Protein AF-A0A369TBL4-F1 (afdb_monomer)

Nearest PDB structures (foldseek):
  6v9z-assembly1_B  TM=9.036E-01  e=3.280E-08  Acetivibrio thermocellus ATCC 27405
  8vp5-assembly1_B  TM=8.731E-01  e=5.532E-08  Acetivibrio thermocellus ATCC 27405
  8vp6-assembly1_A  TM=8.263E-01  e=1.401E-07  Acetivibrio thermocellus ATCC 27405
  8vp9-assembly1_B  TM=8.663E-01  e=5.030E-07  Acetivibrio thermocellus ATCC 27405
  7t56-assembly1_B  TM=8.525E-01  e=5.030E-07  Acetivibrio thermocellus

Secondary structure (DSSP, 8-state):
--SSSHHHHHHHHHHHHHHHSSSSSS----HHHHHHHHHHTT---S----EEEEE-TTS-EEEEE---HHHHHTTT-----STT-HHHHHHHHIIIIIS-----HHHHHHHHHHHS-HHHHHHHHHH---HHHHHHHHHHTT-EEEEEE-S-GGGGGG--S-EEEEEEETTEEEEEEEEEEETTEEEEEETTTEEEEEEHHHHHHHEEEEEEEEE-SSS-GGG-----SSPPPP---SS-HHHHHTTSEEPPS--

Organism: NCBI:txid2661937

InterPro domains:
  IPR005074 Peptidase C39, bacteriocin processing [PF03412] (76-216)
  IPR005074 Peptidase C39, bacteriocin processing [PS50990] (80-214)

Structure (mmCIF, N/CA/C/O backbone):
data_AF-A0A369TBL4-F1
#
_entry.id   AF-A0A369TBL4-F1
#
loop_
_atom_site.group_PDB
_atom_site.id
_atom_site.type_symbol
_atom_site.label_atom_id
_atom_site.label_alt_id
_atom_site.label_comp_id
_atom_site.label_asym_id
_atom_site.label_entity_id
_atom_site.label_seq_id
_atom_site.pdbx_PDB_ins_code
_atom_site.Cartn_x
_atom_site.Cartn_y
_atom_site.Cartn_z
_atom_site.occupancy
_atom_site.B_iso_or_equiv
_atom_site.auth_seq_id
_atom_site.auth_comp_id
_atom_site.auth_asym_id
_atom_site.auth_atom_id
_atom_site.pdbx_PDB_model_num
ATOM 1 N N . MET A 1 1 ? -10.887 52.103 59.570 1.00 53.44 1 MET A N 1
ATOM 2 C CA . MET A 1 1 ? -9.743 52.538 58.730 1.00 53.44 1 MET A CA 1
ATOM 3 C C . MET A 1 1 ? -10.044 52.262 57.261 1.00 53.44 1 MET A C 1
ATOM 5 O O . MET A 1 1 ? -9.409 51.440 56.621 1.00 53.44 1 MET A O 1
ATOM 9 N N . CYS A 1 2 ? -11.056 52.954 56.746 1.00 47.66 2 CYS A N 1
ATOM 10 C CA . CYS A 1 2 ? -11.552 52.869 55.379 1.00 47.66 2 CYS A CA 1
ATOM 11 C C . CYS A 1 2 ? -11.745 54.325 54.951 1.00 47.66 2 CYS A C 1
ATOM 13 O O . CYS A 1 2 ? -12.711 54.914 55.415 1.00 47.66 2 CYS A O 1
ATOM 15 N N . LEU A 1 3 ? -10.765 54.925 54.250 1.00 45.53 3 LEU A N 1
ATOM 16 C CA . LEU A 1 3 ? -10.871 56.230 53.547 1.00 45.53 3 LEU A CA 1
ATOM 17 C C . LEU A 1 3 ? -9.560 56.755 52.904 1.00 45.53 3 LEU A C 1
ATOM 19 O O . LEU A 1 3 ? -9.586 57.831 52.320 1.00 45.53 3 LEU A O 1
ATOM 23 N N . VAL A 1 4 ? -8.427 56.032 52.938 1.00 51.09 4 VAL A N 1
ATOM 24 C CA . VAL A 1 4 ? -7.140 56.552 52.395 1.00 51.09 4 VAL A CA 1
ATOM 25 C C . VAL A 1 4 ? -6.652 55.855 51.106 1.00 51.09 4 VAL A C 1
ATOM 27 O O . VAL A 1 4 ? -5.714 56.338 50.482 1.00 51.09 4 VAL A O 1
ATOM 30 N N . SER A 1 5 ? -7.284 54.773 50.619 1.00 51.72 5 SER A N 1
ATOM 31 C CA . SER A 1 5 ? -6.803 54.080 49.399 1.00 51.72 5 SER A CA 1
ATOM 32 C C . SER A 1 5 ? -7.513 54.453 48.089 1.00 51.72 5 SER A C 1
ATOM 34 O O . SER A 1 5 ? -6.969 54.168 47.026 1.00 51.72 5 SER A O 1
ATOM 36 N N . LEU A 1 6 ? -8.675 55.122 48.118 1.00 52.12 6 LEU A N 1
ATOM 37 C CA . LEU A 1 6 ? -9.411 55.480 46.889 1.00 52.12 6 LEU A CA 1
ATOM 38 C C . LEU A 1 6 ? -8.900 56.754 46.191 1.00 52.12 6 LEU A C 1
ATOM 40 O O . LEU A 1 6 ? -9.172 56.963 45.012 1.00 52.12 6 LEU A O 1
ATOM 44 N N . SER A 1 7 ? -8.130 57.598 46.873 1.00 55.44 7 SER A N 1
ATOM 45 C CA . SER A 1 7 ? -7.627 58.866 46.323 1.00 55.44 7 SER A CA 1
ATOM 46 C C . SER A 1 7 ? -6.330 58.729 45.513 1.00 55.44 7 SER A C 1
ATOM 48 O O . SER A 1 7 ? -5.981 59.657 44.788 1.00 55.44 7 SER A O 1
ATOM 50 N N . ARG A 1 8 ? -5.643 57.575 45.561 1.00 55.69 8 ARG A N 1
ATOM 51 C CA . ARG A 1 8 ? -4.459 57.306 44.717 1.00 55.69 8 ARG A CA 1
ATOM 52 C C . ARG A 1 8 ? -4.809 56.752 43.330 1.00 55.69 8 ARG A C 1
ATOM 54 O O . ARG A 1 8 ? -4.168 57.141 42.363 1.00 55.69 8 ARG A O 1
ATOM 61 N N . GLN A 1 9 ? -5.865 55.945 43.195 1.00 55.75 9 GLN A N 1
ATOM 62 C CA . GLN A 1 9 ? -6.230 55.339 41.901 1.00 55.75 9 GLN A CA 1
ATOM 63 C C . GLN A 1 9 ? -6.823 56.333 40.882 1.00 55.75 9 GLN A C 1
ATOM 65 O O . GLN A 1 9 ? -6.674 56.136 39.681 1.00 55.75 9 GLN A O 1
ATOM 70 N N . ALA A 1 10 ? -7.431 57.441 41.320 1.00 52.88 10 ALA A N 1
ATOM 71 C CA . ALA A 1 10 ? -8.014 58.432 40.404 1.00 52.88 10 ALA A CA 1
ATOM 72 C C . ALA A 1 10 ? -6.989 59.408 39.779 1.00 52.88 10 ALA A C 1
ATOM 74 O O . ALA A 1 10 ? -7.311 60.096 38.805 1.00 52.88 10 ALA A O 1
ATOM 75 N N . ALA A 1 11 ? -5.771 59.498 40.328 1.00 54.44 11 ALA A N 1
ATOM 76 C CA . ALA A 1 11 ? -4.723 60.391 39.826 1.00 54.44 11 ALA A CA 1
ATOM 77 C C . ALA A 1 11 ? -3.934 59.768 38.657 1.00 54.44 11 ALA A C 1
ATOM 79 O O . ALA A 1 11 ? -3.611 60.463 37.695 1.00 54.44 11 ALA A O 1
ATOM 80 N N . GLU A 1 12 ? -3.722 58.450 38.682 1.00 53.38 12 GLU A N 1
ATOM 81 C CA . GLU A 1 12 ? -2.926 57.713 37.685 1.00 53.38 12 GLU A CA 1
ATOM 82 C C . GLU A 1 12 ? -3.653 57.552 36.329 1.00 53.38 12 GLU A C 1
ATOM 84 O O . GLU A 1 12 ? -3.044 57.625 35.256 1.00 53.38 12 GLU A O 1
ATOM 89 N N . GLU A 1 13 ? -4.989 57.450 36.340 1.00 52.75 13 GLU A N 1
ATOM 90 C CA . GLU A 1 13 ? -5.805 57.417 35.112 1.00 52.75 13 GLU A CA 1
ATOM 91 C C . GLU A 1 13 ? -5.889 58.772 34.384 1.00 52.75 13 GLU A C 1
ATOM 93 O O . GLU A 1 13 ? -6.144 58.825 33.173 1.00 52.75 13 GLU A O 1
ATOM 98 N N . ARG A 1 14 ? -5.682 59.892 35.093 1.00 52.69 14 ARG A N 1
ATOM 99 C CA . ARG A 1 14 ? -5.750 61.234 34.487 1.00 52.69 14 ARG A CA 1
ATOM 100 C C . ARG A 1 14 ? -4.464 61.609 33.749 1.00 52.69 14 ARG A C 1
ATOM 102 O O . ARG A 1 14 ? -4.549 62.309 32.737 1.00 52.69 14 ARG A O 1
ATOM 109 N N . GLU A 1 15 ? -3.303 61.111 34.170 1.00 54.91 15 GLU A N 1
ATOM 110 C CA . GLU A 1 15 ? -2.036 61.362 33.466 1.00 54.91 15 GLU A CA 1
ATOM 111 C C . GLU A 1 15 ? -1.902 60.537 32.177 1.00 54.91 15 GLU A C 1
ATOM 113 O O . GLU A 1 15 ? -1.495 61.068 31.138 1.00 54.91 15 GLU A O 1
ATOM 118 N N . THR A 1 16 ? -2.369 59.286 32.168 1.00 51.56 16 THR A N 1
ATOM 119 C CA . THR A 1 16 ? -2.318 58.422 30.972 1.00 51.56 16 THR A CA 1
ATOM 120 C C . THR A 1 16 ? -3.243 58.886 29.839 1.00 51.56 16 THR A C 1
ATOM 122 O O . THR A 1 16 ? -2.902 58.728 28.660 1.00 51.56 16 THR A O 1
ATOM 125 N N . LYS A 1 17 ? -4.383 59.525 30.144 1.00 50.16 17 LYS A N 1
ATOM 126 C CA . LYS A 1 17 ? -5.267 60.114 29.114 1.00 50.16 17 LYS A CA 1
ATOM 127 C C . LYS A 1 17 ? -4.728 61.425 28.531 1.00 50.16 17 LYS A C 1
ATOM 129 O O . LYS A 1 17 ? -4.931 61.681 27.344 1.00 50.16 17 LYS A O 1
ATOM 134 N N . ARG A 1 18 ? -3.976 62.220 29.302 1.00 47.81 18 ARG A N 1
ATOM 135 C CA . ARG A 1 18 ? -3.373 63.480 28.820 1.00 47.81 18 ARG A CA 1
ATOM 136 C C . ARG A 1 18 ? -2.215 63.246 27.839 1.00 47.81 18 ARG A C 1
ATOM 138 O O . ARG A 1 18 ? -2.039 64.048 26.923 1.00 47.81 18 ARG A O 1
ATOM 145 N N . GLY A 1 19 ? -1.498 62.124 27.963 1.00 41.44 19 GLY A N 1
ATOM 146 C CA . GLY A 1 19 ? -0.443 61.713 27.024 1.00 41.44 19 GLY A CA 1
ATOM 147 C C . GLY A 1 19 ? -0.955 61.227 25.660 1.00 41.44 19 GLY A C 1
ATOM 148 O O . GLY A 1 19 ? -0.315 61.462 24.639 1.00 41.44 19 GLY A O 1
ATOM 149 N N . LYS A 1 20 ? -2.149 60.619 25.600 1.00 47.66 20 LYS A N 1
ATOM 150 C CA . LYS A 1 20 ? -2.717 60.090 24.341 1.00 47.66 20 LYS A CA 1
ATOM 151 C C . LYS A 1 20 ? -3.392 61.148 23.459 1.00 47.66 20 LYS A C 1
ATOM 153 O O . LYS A 1 20 ? -3.633 60.888 22.281 1.00 47.66 20 LYS A O 1
ATOM 158 N N . GLN A 1 21 ? -3.674 62.341 23.988 1.00 45.06 21 GLN A N 1
ATOM 159 C CA . GLN A 1 21 ? -4.395 63.385 23.249 1.00 45.06 21 GLN A CA 1
ATOM 160 C C . GLN A 1 21 ? -3.484 64.360 22.481 1.00 45.06 21 GLN A C 1
ATOM 162 O O . GLN A 1 21 ? -3.967 65.068 21.603 1.00 45.06 21 GLN A O 1
ATOM 167 N N . LYS A 1 22 ? -2.166 64.366 22.734 1.00 45.03 22 LYS A N 1
ATOM 168 C CA . LYS A 1 22 ? -1.207 65.268 22.060 1.00 45.03 22 LYS A CA 1
ATOM 169 C C . LYS A 1 22 ? -0.454 64.668 20.865 1.00 45.03 22 LYS A C 1
ATOM 171 O O . LYS A 1 22 ? 0.412 65.332 20.314 1.00 45.03 22 LYS A O 1
ATOM 176 N N . MET A 1 23 ? -0.812 63.467 20.409 1.00 43.12 23 MET A N 1
ATOM 177 C CA . MET A 1 23 ? -0.148 62.813 19.267 1.00 43.12 23 MET A CA 1
ATOM 178 C C . MET A 1 23 ? -1.107 62.507 18.107 1.00 43.12 23 MET A C 1
ATOM 180 O O . MET A 1 23 ? -0.971 61.506 17.409 1.00 43.12 23 MET A O 1
ATOM 184 N N . ARG A 1 24 ? -2.128 63.355 17.919 1.00 46.50 24 ARG A N 1
ATOM 185 C CA . ARG A 1 24 ? -3.121 63.216 16.840 1.00 46.50 24 ARG A CA 1
ATOM 186 C C . ARG A 1 24 ? -3.352 64.516 16.076 1.00 46.50 24 ARG A C 1
ATOM 188 O O . ARG A 1 24 ? -4.487 64.831 15.764 1.00 46.50 24 ARG A O 1
ATOM 195 N N . THR A 1 25 ? -2.304 65.257 15.746 1.00 52.31 25 THR A N 1
ATOM 196 C CA . THR A 1 25 ? -2.401 66.364 14.782 1.00 52.31 25 THR A CA 1
ATOM 197 C C . THR A 1 25 ? -1.028 66.619 14.182 1.00 52.31 25 THR A C 1
ATOM 199 O O . THR A 1 25 ? -0.204 67.243 14.840 1.00 52.31 25 THR A O 1
ATOM 202 N N . ALA A 1 26 ? -0.820 66.099 12.968 1.00 49.94 26 ALA A N 1
ATOM 203 C CA . ALA A 1 26 ? 0.159 66.505 11.945 1.00 49.94 26 ALA A CA 1
ATOM 204 C C . ALA A 1 26 ? 0.859 65.294 11.306 1.00 49.94 26 ALA A C 1
ATOM 206 O O . ALA A 1 26 ? 2.015 65.022 11.589 1.00 49.94 26 ALA A O 1
ATOM 207 N N . PHE A 1 27 ? 0.144 64.569 10.442 1.00 44.28 27 PHE A N 1
ATOM 208 C CA . PHE A 1 27 ? 0.669 64.135 9.140 1.00 44.28 27 PHE A CA 1
ATOM 209 C C . PHE A 1 27 ? -0.495 63.541 8.340 1.00 44.28 27 PHE A C 1
ATOM 211 O O . PHE A 1 27 ? -0.882 62.385 8.501 1.00 44.28 27 PHE A O 1
ATOM 218 N N . GLY A 1 28 ? -1.143 64.388 7.543 1.00 51.06 28 GLY A N 1
ATOM 219 C CA . GLY A 1 28 ? -2.129 63.950 6.570 1.00 51.06 28 GLY A CA 1
ATOM 220 C C . GLY A 1 28 ? -1.414 63.506 5.306 1.00 51.06 28 GLY A C 1
ATOM 221 O O . GLY A 1 28 ? -0.963 64.365 4.566 1.00 51.06 28 GLY A O 1
ATOM 222 N N . ILE A 1 29 ? -1.337 62.195 5.061 1.00 54.56 29 ILE A N 1
ATOM 223 C CA . ILE A 1 29 ? -1.150 61.613 3.725 1.00 54.56 29 ILE A CA 1
ATOM 224 C C . ILE A 1 29 ? -1.893 60.258 3.694 1.00 54.56 29 ILE A C 1
ATOM 226 O O . ILE A 1 29 ? -1.602 59.360 4.477 1.00 54.56 29 ILE A O 1
ATOM 230 N N . ASN A 1 30 ? -2.907 60.153 2.829 1.00 48.62 30 ASN A N 1
ATOM 231 C CA . ASN A 1 30 ? -3.550 58.942 2.289 1.00 48.62 30 ASN A CA 1
ATOM 232 C C . ASN A 1 30 ? -3.762 57.707 3.194 1.00 48.62 30 ASN A C 1
ATOM 234 O O . ASN A 1 30 ? -3.081 56.692 3.062 1.00 48.62 30 ASN A O 1
ATOM 238 N N . ARG A 1 31 ? -4.846 57.702 3.986 1.00 50.69 31 ARG A N 1
ATOM 239 C CA . ARG A 1 31 ? -5.333 56.470 4.647 1.00 50.69 31 ARG A CA 1
ATOM 240 C C . ARG A 1 31 ? -6.073 55.505 3.707 1.00 50.69 31 ARG A C 1
ATOM 242 O O . ARG A 1 31 ? -6.094 54.320 4.001 1.00 50.69 31 ARG A O 1
ATOM 249 N N . MET A 1 32 ? -6.621 55.971 2.577 1.00 51.34 32 MET A N 1
ATOM 250 C CA . MET A 1 32 ? -7.280 55.087 1.598 1.00 51.34 32 MET A CA 1
ATOM 251 C C . MET A 1 32 ? -6.295 54.305 0.717 1.00 51.34 32 MET A C 1
ATOM 253 O O . MET A 1 32 ? -6.562 53.153 0.392 1.00 51.34 32 MET A O 1
ATOM 257 N N . ALA A 1 33 ? -5.126 54.869 0.390 1.00 50.19 33 ALA A N 1
ATOM 258 C CA . ALA A 1 33 ? -4.121 54.158 -0.408 1.00 50.19 33 ALA A CA 1
ATOM 259 C C . ALA A 1 33 ? -3.501 52.974 0.359 1.00 50.19 33 ALA A C 1
ATOM 261 O O . ALA A 1 33 ? -3.244 51.925 -0.224 1.00 50.19 33 ALA A O 1
ATOM 262 N N . ALA A 1 34 ? -3.335 53.108 1.681 1.00 49.44 34 ALA A N 1
ATOM 263 C CA . ALA A 1 34 ? -2.815 52.038 2.534 1.00 49.44 34 ALA A CA 1
ATOM 264 C C . ALA A 1 34 ? -3.794 50.855 2.675 1.00 49.44 34 ALA A C 1
ATOM 266 O O . ALA A 1 34 ? -3.360 49.713 2.793 1.00 49.44 34 ALA A O 1
ATOM 267 N N . SER A 1 35 ? -5.108 51.102 2.623 1.00 52.84 35 SER A N 1
ATOM 268 C CA . SER A 1 35 ? -6.128 50.044 2.681 1.00 52.84 35 SER A CA 1
ATOM 269 C C . SER A 1 35 ? -6.235 49.263 1.369 1.00 52.84 35 SER A C 1
ATOM 271 O O . SER A 1 35 ? -6.379 48.046 1.401 1.00 52.84 35 SER A O 1
ATOM 273 N N . VAL A 1 36 ? -6.108 49.935 0.218 1.00 54.47 36 VAL A N 1
ATOM 274 C CA . VAL A 1 36 ? -6.118 49.272 -1.100 1.00 54.47 36 VAL A CA 1
ATOM 275 C C . VAL A 1 36 ? -4.848 48.440 -1.308 1.00 54.47 36 VAL A C 1
ATOM 277 O O . VAL A 1 36 ? -4.934 47.332 -1.829 1.00 54.47 36 VAL A O 1
ATOM 280 N N . LEU A 1 37 ? -3.695 48.915 -0.820 1.00 49.31 37 LEU A N 1
ATOM 281 C CA . LEU A 1 37 ? -2.428 48.176 -0.877 1.00 49.31 37 LEU A CA 1
ATOM 282 C C . LEU A 1 37 ? -2.396 46.960 0.072 1.00 49.31 37 LEU A C 1
ATOM 284 O O . LEU A 1 37 ? -1.751 45.960 -0.224 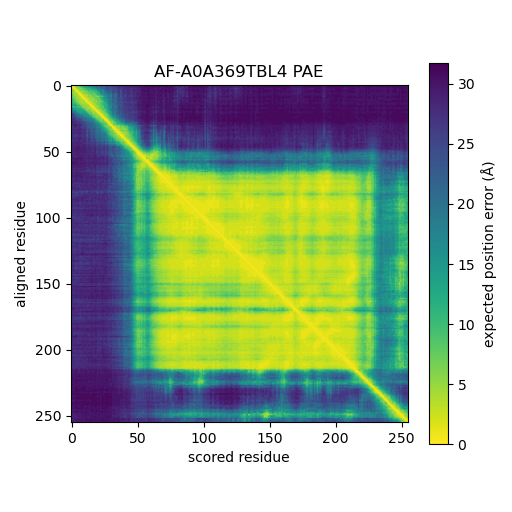1.00 49.31 37 LEU A O 1
ATOM 288 N N . ALA A 1 38 ? -3.111 47.017 1.201 1.00 51.81 38 ALA A N 1
ATOM 289 C CA . ALA A 1 38 ? -3.230 45.884 2.121 1.00 51.81 38 ALA A CA 1
ATOM 290 C C . ALA A 1 38 ? -4.207 44.807 1.614 1.00 51.81 38 ALA A C 1
ATOM 292 O O . ALA A 1 38 ? -3.981 43.624 1.851 1.00 51.81 38 ALA A O 1
ATOM 293 N N . VAL A 1 39 ? -5.264 45.190 0.886 1.00 52.88 39 VAL A N 1
ATOM 294 C CA . VAL A 1 39 ? -6.209 44.237 0.273 1.00 52.88 39 VAL A CA 1
ATOM 295 C C . VAL A 1 39 ? -5.616 43.584 -0.982 1.00 52.88 39 VAL A C 1
ATOM 297 O O . VAL A 1 39 ? -5.870 42.406 -1.226 1.00 52.88 39 VAL A O 1
ATOM 300 N N . SER A 1 40 ? -4.766 44.282 -1.742 1.00 52.50 40 SER A N 1
ATOM 301 C CA . SER A 1 40 ? -4.090 43.695 -2.908 1.00 52.50 40 SER A CA 1
ATOM 302 C C . SER A 1 40 ? -2.978 42.699 -2.552 1.00 52.50 40 SER A C 1
ATOM 304 O O . SER A 1 40 ? -2.665 41.839 -3.372 1.00 52.50 40 SER A O 1
ATOM 306 N N . LEU A 1 41 ? -2.432 42.736 -1.328 1.00 49.97 41 LEU A N 1
ATOM 307 C CA . LEU A 1 41 ? -1.473 41.727 -0.849 1.00 49.97 41 LEU A CA 1
ATOM 308 C C . LEU A 1 41 ? -2.117 40.392 -0.429 1.00 49.97 41 LEU A C 1
ATOM 310 O O . LEU A 1 41 ? -1.408 39.396 -0.315 1.00 49.97 41 LEU A O 1
ATOM 314 N N . PHE A 1 42 ? -3.439 40.340 -0.232 1.00 47.94 42 PHE A N 1
ATOM 315 C CA . PHE A 1 42 ? -4.157 39.095 0.085 1.00 47.94 42 PHE A CA 1
ATOM 316 C C . PHE A 1 42 ? -4.626 38.317 -1.154 1.00 47.94 42 PHE A C 1
ATOM 318 O O . PHE A 1 42 ? -5.186 37.232 -1.016 1.00 47.94 42 PHE A O 1
ATOM 325 N N . LEU A 1 43 ? -4.368 38.834 -2.360 1.00 47.72 43 LEU A N 1
ATOM 326 C CA . LEU A 1 43 ? -4.712 38.192 -3.631 1.00 47.72 43 LEU A CA 1
ATOM 327 C C . LEU A 1 43 ? -3.465 37.697 -4.384 1.00 47.72 43 LEU A C 1
ATOM 329 O O . LEU A 1 43 ? -3.386 37.785 -5.606 1.00 47.72 43 LEU A O 1
ATOM 333 N N . ALA A 1 44 ? -2.460 37.199 -3.661 1.00 54.19 44 ALA A N 1
ATOM 334 C CA . ALA A 1 44 ? -1.338 36.506 -4.281 1.00 54.19 44 ALA A CA 1
ATOM 335 C C . ALA A 1 44 ? -1.739 35.045 -4.563 1.00 54.19 44 ALA A C 1
ATOM 337 O O . ALA A 1 44 ? -2.113 34.335 -3.626 1.00 54.19 44 ALA A O 1
ATOM 338 N N . PRO A 1 45 ? -1.668 34.562 -5.817 1.00 54.16 45 PRO A N 1
ATOM 339 C CA . PRO A 1 45 ? -1.882 33.153 -6.100 1.00 54.16 45 PRO A CA 1
ATOM 340 C C . PRO A 1 45 ? -0.754 32.351 -5.444 1.00 54.16 45 PRO A C 1
ATOM 342 O O . PRO A 1 45 ? 0.419 32.471 -5.800 1.00 54.16 45 PRO A O 1
ATOM 345 N N . ALA A 1 46 ? -1.117 31.547 -4.448 1.00 54.16 46 ALA A N 1
ATOM 346 C CA . ALA A 1 46 ? -0.247 30.524 -3.900 1.00 54.16 46 ALA A CA 1
ATOM 347 C C . ALA A 1 46 ? 0.074 29.486 -4.992 1.00 54.16 46 ALA A C 1
ATOM 349 O O . ALA A 1 46 ? -0.807 29.087 -5.751 1.00 54.16 46 ALA A O 1
ATOM 350 N N . ALA A 1 47 ? 1.333 29.040 -5.014 1.00 48.53 47 ALA A N 1
ATOM 351 C CA . ALA A 1 47 ? 1.904 27.995 -5.870 1.00 48.53 47 ALA A CA 1
ATOM 352 C C . ALA A 1 47 ? 2.201 28.380 -7.335 1.00 48.53 47 ALA A C 1
ATOM 354 O O . ALA A 1 47 ? 1.633 27.838 -8.280 1.00 48.53 47 ALA A O 1
ATOM 355 N N . ALA A 1 48 ? 3.208 29.235 -7.539 1.00 52.00 48 ALA A N 1
ATOM 356 C CA . ALA A 1 48 ? 3.949 29.229 -8.798 1.00 52.00 48 ALA A CA 1
ATOM 357 C C . ALA A 1 48 ? 4.855 27.983 -8.833 1.00 52.00 48 ALA A C 1
ATOM 359 O O . ALA A 1 48 ? 5.868 27.917 -8.136 1.00 52.00 48 ALA A O 1
ATOM 360 N N . THR A 1 49 ? 4.495 26.976 -9.630 1.00 57.06 49 THR A N 1
ATOM 361 C CA . THR A 1 49 ? 5.428 25.909 -10.015 1.00 57.06 49 THR A CA 1
ATOM 362 C C . THR A 1 49 ? 6.620 26.548 -10.721 1.00 57.06 49 THR A C 1
ATOM 364 O O . THR A 1 49 ? 6.428 27.207 -11.744 1.00 57.06 49 THR A O 1
ATOM 367 N N . ALA A 1 50 ? 7.836 26.372 -10.200 1.00 62.59 50 ALA A N 1
ATOM 368 C CA . ALA A 1 50 ? 9.040 26.848 -10.870 1.00 62.59 50 ALA A CA 1
ATOM 369 C C . ALA A 1 50 ? 9.165 26.135 -12.227 1.00 62.59 50 ALA A C 1
ATOM 371 O O . ALA A 1 50 ? 9.429 24.935 -12.297 1.00 62.59 50 ALA A O 1
ATOM 372 N N . GLN A 1 51 ? 8.902 26.859 -13.311 1.00 67.25 51 GLN A N 1
ATOM 373 C CA . GLN A 1 51 ? 9.127 26.398 -14.676 1.00 67.25 51 GLN A CA 1
ATOM 374 C C . GLN A 1 51 ? 10.510 26.885 -15.105 1.00 67.25 51 GLN A C 1
ATOM 376 O O . GLN A 1 51 ? 10.886 28.025 -14.820 1.00 67.25 51 GLN A O 1
ATOM 381 N N . GLN A 1 52 ? 11.292 26.017 -15.743 1.00 71.44 52 GLN A N 1
ATOM 382 C CA . GLN A 1 52 ? 12.586 26.392 -16.313 1.00 71.44 52 GLN A CA 1
ATOM 383 C C . GLN A 1 52 ? 12.547 26.158 -17.824 1.00 71.44 52 GLN A C 1
ATOM 385 O O . GLN A 1 52 ? 12.031 25.122 -18.261 1.00 71.44 52 GLN A O 1
ATOM 390 N N . PRO A 1 53 ? 13.062 27.101 -18.631 1.00 76.12 53 PRO A N 1
ATOM 391 C CA . PRO A 1 53 ? 13.148 26.913 -20.068 1.00 76.12 53 PRO A CA 1
ATOM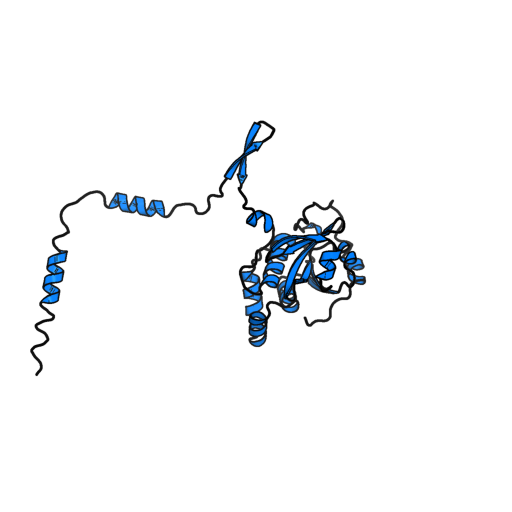 392 C C . PRO A 1 53 ? 14.205 25.845 -20.376 1.00 76.12 53 PRO A C 1
ATOM 394 O O . PRO A 1 53 ? 15.377 25.998 -20.038 1.00 76.12 53 PRO A O 1
ATOM 397 N N . VAL A 1 54 ? 13.788 24.757 -21.021 1.00 77.75 54 VAL A N 1
ATOM 398 C CA . VAL A 1 54 ? 14.662 23.686 -21.514 1.00 77.75 54 VAL A CA 1
ATOM 399 C C . VAL A 1 54 ? 14.762 23.804 -23.031 1.00 77.75 54 VAL A C 1
ATOM 401 O O . VAL A 1 54 ? 13.744 23.880 -23.721 1.00 77.75 54 VAL A O 1
ATOM 404 N N . ALA A 1 55 ? 15.985 23.820 -23.559 1.00 79.31 55 ALA A N 1
ATOM 405 C CA . ALA A 1 55 ? 16.228 23.842 -24.996 1.00 79.31 55 ALA A CA 1
ATOM 406 C C . ALA A 1 55 ? 16.042 22.444 -25.604 1.00 79.31 55 ALA A C 1
ATOM 408 O O . ALA A 1 55 ? 16.658 21.474 -25.162 1.00 79.31 55 ALA A O 1
ATOM 409 N N . LEU A 1 56 ? 15.196 22.344 -26.627 1.00 78.75 56 LEU A N 1
ATOM 410 C CA . LEU A 1 56 ? 15.019 21.134 -27.421 1.00 78.75 56 LEU A CA 1
ATOM 411 C C . LEU A 1 56 ? 16.115 21.015 -28.492 1.00 78.75 56 LEU A C 1
ATOM 413 O O . LEU A 1 56 ? 16.595 22.035 -28.991 1.00 78.75 56 LEU A O 1
ATOM 417 N N . PRO A 1 57 ? 16.435 19.789 -28.952 1.00 75.94 57 PRO A N 1
ATOM 418 C CA . PRO A 1 57 ? 17.342 19.571 -30.084 1.00 75.94 57 PRO A CA 1
ATOM 419 C C . PRO A 1 57 ? 16.905 20.283 -31.377 1.00 75.94 57 PRO A C 1
ATOM 421 O O . PRO A 1 57 ? 17.730 20.568 -32.236 1.00 75.94 57 PRO A O 1
ATOM 424 N N . SER A 1 58 ? 15.611 20.590 -31.508 1.00 82.00 58 SER A N 1
ATOM 425 C CA . SER A 1 58 ? 15.020 21.340 -32.622 1.00 82.00 58 SER A CA 1
ATOM 426 C C . SER A 1 58 ? 15.155 22.869 -32.504 1.00 82.00 58 SER A C 1
ATOM 428 O O . SER A 1 58 ? 14.630 23.583 -33.353 1.00 82.00 58 SER A O 1
ATOM 430 N N . GLY A 1 59 ? 15.823 23.388 -31.465 1.00 82.19 59 GLY A N 1
ATOM 431 C CA . GLY A 1 59 ? 16.061 24.825 -31.263 1.00 82.19 59 GLY A CA 1
ATOM 432 C C . GLY A 1 59 ? 14.927 25.594 -30.570 1.00 82.19 59 GLY A C 1
ATOM 433 O O . GLY A 1 59 ? 15.061 26.792 -30.336 1.00 82.19 59 GLY A O 1
ATOM 434 N N . GLY A 1 60 ? 13.822 24.932 -30.212 1.00 85.06 60 GLY A N 1
ATOM 435 C CA . GLY A 1 60 ? 12.735 25.528 -29.426 1.00 85.06 60 GLY A CA 1
ATOM 436 C C . GLY A 1 60 ? 13.001 25.483 -27.917 1.00 85.06 60 GLY A C 1
ATOM 437 O O . GLY A 1 60 ? 13.605 24.534 -27.423 1.00 85.06 60 GLY A O 1
ATOM 438 N N . LEU A 1 61 ? 12.517 26.482 -27.172 1.00 82.25 61 LEU A N 1
ATOM 439 C CA . LEU A 1 61 ? 12.482 26.448 -25.706 1.00 82.25 61 LEU A CA 1
ATOM 440 C C . LEU A 1 61 ? 11.120 25.928 -25.243 1.00 82.25 61 LEU A C 1
ATOM 442 O O . LEU A 1 61 ? 10.085 26.457 -25.649 1.00 82.25 61 LEU A O 1
ATOM 446 N N . VAL A 1 62 ? 11.113 24.920 -24.374 1.00 80.75 62 VAL A N 1
ATOM 447 C CA . VAL A 1 62 ? 9.900 24.446 -23.697 1.00 80.75 62 VAL A CA 1
ATOM 448 C C . VAL A 1 62 ? 9.998 24.708 -22.205 1.00 80.75 62 VAL A C 1
ATOM 450 O O . VAL A 1 62 ? 11.024 24.450 -21.581 1.00 80.75 62 VAL A O 1
ATOM 453 N N . ASN A 1 63 ? 8.916 25.213 -21.621 1.00 78.50 63 ASN A N 1
ATOM 454 C CA . ASN A 1 63 ? 8.807 25.351 -20.175 1.00 78.50 63 ASN A CA 1
ATOM 455 C C . ASN A 1 63 ? 8.460 23.986 -19.585 1.00 78.50 63 ASN A C 1
ATOM 457 O O . ASN A 1 63 ? 7.313 23.545 -19.654 1.00 78.50 63 ASN A O 1
ATOM 461 N N . ALA A 1 64 ? 9.460 23.312 -19.022 1.00 74.31 64 ALA A N 1
ATOM 462 C CA . ALA A 1 64 ? 9.248 22.073 -18.290 1.00 74.31 64 ALA A CA 1
ATOM 463 C C . ALA A 1 64 ? 9.032 22.389 -16.798 1.00 74.31 64 ALA A C 1
ATOM 465 O O . ALA A 1 64 ? 9.732 23.250 -16.247 1.00 74.31 64 ALA A O 1
ATOM 466 N N . PRO A 1 65 ? 8.080 21.722 -16.118 1.00 75.69 65 PRO A N 1
ATOM 467 C CA . PRO A 1 65 ? 7.954 21.845 -14.673 1.00 75.69 65 PRO A CA 1
ATOM 468 C C . PRO A 1 65 ? 9.211 21.278 -14.004 1.00 75.69 65 PRO A C 1
ATOM 470 O O . PRO A 1 65 ? 9.609 20.144 -14.281 1.00 75.69 65 PRO A O 1
ATOM 473 N N . VAL A 1 66 ? 9.834 22.048 -13.112 1.00 81.44 66 VAL A N 1
ATOM 474 C CA . VAL A 1 66 ? 10.956 21.550 -12.311 1.00 81.44 66 VAL A CA 1
ATOM 475 C C . VAL A 1 66 ? 10.408 20.617 -11.238 1.00 81.44 66 VAL A C 1
ATOM 477 O O . VAL A 1 66 ? 9.675 21.048 -10.351 1.00 81.44 66 VAL A O 1
ATOM 480 N N . LYS A 1 67 ? 10.775 19.336 -11.316 1.00 78.06 67 LYS A N 1
ATOM 481 C CA . LYS A 1 67 ? 10.553 18.355 -10.248 1.00 78.06 67 LYS A CA 1
ATOM 482 C C . LYS A 1 67 ? 11.830 18.205 -9.428 1.00 78.06 67 LYS A C 1
ATOM 484 O O . LYS A 1 67 ? 12.920 18.110 -9.994 1.00 78.06 67 LYS A O 1
ATOM 489 N N . THR A 1 68 ? 11.708 18.155 -8.105 1.00 82.50 68 THR A N 1
ATOM 490 C CA . THR A 1 68 ? 12.854 17.842 -7.244 1.00 82.50 68 THR A CA 1
ATOM 491 C C . THR A 1 68 ? 13.205 16.356 -7.335 1.00 82.50 68 THR A C 1
ATOM 493 O O . THR A 1 68 ? 12.395 15.527 -7.754 1.00 82.50 68 THR A O 1
ATOM 496 N N . TYR A 1 69 ? 14.414 15.985 -6.901 1.00 82.56 69 TYR A N 1
ATOM 497 C CA . TYR A 1 69 ? 14.798 14.573 -6.797 1.00 82.56 69 TYR A CA 1
ATOM 498 C C . TYR A 1 69 ? 13.823 13.775 -5.915 1.00 82.56 69 TYR A C 1
ATOM 500 O O . TYR A 1 69 ? 13.487 12.635 -6.230 1.00 82.56 69 TYR A O 1
ATOM 508 N N . THR A 1 70 ? 13.335 14.389 -4.834 1.00 81.94 70 THR A N 1
ATOM 509 C CA . THR A 1 70 ? 12.330 13.788 -3.953 1.00 81.94 70 THR A CA 1
ATOM 510 C C . THR A 1 70 ? 11.015 13.559 -4.694 1.00 81.94 70 THR A C 1
ATOM 512 O O . THR A 1 70 ? 10.477 12.459 -4.619 1.00 81.94 70 THR A O 1
ATOM 515 N N . ASP A 1 71 ? 10.536 14.535 -5.470 1.00 80.62 71 ASP A N 1
ATOM 516 C CA . ASP A 1 71 ? 9.290 14.393 -6.240 1.00 80.62 71 ASP A CA 1
ATOM 517 C C . ASP A 1 71 ? 9.389 13.277 -7.284 1.00 80.62 71 ASP A C 1
ATOM 519 O O . ASP A 1 71 ? 8.440 12.528 -7.487 1.00 80.62 71 ASP A O 1
ATOM 523 N N . LEU A 1 72 ? 10.554 13.130 -7.925 1.00 82.69 72 LEU A N 1
ATOM 524 C CA . LEU A 1 72 ? 10.812 12.037 -8.866 1.00 82.69 72 LEU A CA 1
ATOM 525 C C . LEU A 1 72 ? 10.869 10.678 -8.161 1.00 82.69 72 LEU A C 1
ATOM 527 O O . LEU A 1 72 ? 10.335 9.688 -8.658 1.00 82.69 72 LEU A O 1
ATOM 531 N N . ARG A 1 73 ? 11.505 10.615 -6.988 1.00 85.25 73 ARG A N 1
ATOM 532 C CA . ARG A 1 73 ? 11.609 9.386 -6.193 1.00 85.25 73 ARG A CA 1
ATOM 533 C C . ARG A 1 73 ? 10.233 8.888 -5.739 1.00 85.25 73 ARG A C 1
ATOM 535 O O . ARG A 1 73 ? 10.000 7.681 -5.765 1.00 85.25 73 ARG A O 1
ATOM 542 N N . PHE A 1 74 ? 9.332 9.792 -5.364 1.00 89.19 74 PHE A N 1
ATOM 543 C CA . PHE A 1 74 ? 7.962 9.482 -4.936 1.00 89.19 74 PHE A CA 1
ATOM 544 C C . PHE A 1 74 ? 6.921 9.633 -6.062 1.00 89.19 74 PHE A C 1
ATOM 546 O O . PHE A 1 74 ? 5.729 9.753 -5.791 1.00 89.19 74 PHE A O 1
ATOM 553 N N . ASP A 1 75 ? 7.337 9.602 -7.331 1.00 86.25 75 ASP A N 1
ATOM 554 C CA . ASP A 1 75 ? 6.403 9.683 -8.457 1.00 86.25 75 ASP A CA 1
ATOM 555 C C . ASP A 1 75 ? 5.393 8.520 -8.405 1.00 86.25 75 ASP A C 1
ATOM 557 O O . ASP A 1 75 ? 5.774 7.350 -8.327 1.00 86.25 75 ASP A O 1
ATOM 561 N N . GLN A 1 76 ? 4.098 8.847 -8.391 1.00 89.62 76 GLN A N 1
ATOM 562 C CA . GLN A 1 76 ? 2.998 7.895 -8.176 1.00 89.62 76 GLN A CA 1
ATOM 563 C C . GLN A 1 76 ? 3.079 7.083 -6.862 1.00 89.62 76 GLN A C 1
ATOM 565 O O . GLN A 1 76 ? 2.594 5.951 -6.802 1.00 89.62 76 GLN A O 1
ATOM 570 N N . VAL A 1 77 ? 3.676 7.643 -5.805 1.00 92.56 77 VAL A N 1
ATOM 571 C CA . VAL A 1 77 ? 3.723 7.042 -4.462 1.00 92.56 77 VAL A CA 1
ATOM 572 C C . VAL A 1 77 ? 3.291 8.072 -3.425 1.00 92.56 77 VAL A C 1
ATOM 574 O O . VAL A 1 77 ? 3.830 9.176 -3.373 1.00 92.56 77 VAL A O 1
ATOM 577 N N . ILE A 1 78 ? 2.346 7.710 -2.556 1.00 95.31 78 ILE A N 1
ATOM 578 C CA . ILE A 1 78 ? 2.020 8.531 -1.390 1.00 95.31 78 ILE A CA 1
ATOM 579 C C . ILE A 1 78 ? 3.090 8.283 -0.333 1.00 95.31 78 ILE A C 1
ATOM 581 O O . ILE A 1 78 ? 3.211 7.185 0.213 1.00 95.31 78 ILE A O 1
ATOM 585 N N . ARG A 1 79 ? 3.876 9.324 -0.059 1.00 95.25 79 ARG A N 1
ATOM 586 C CA . ARG A 1 79 ? 4.874 9.314 1.008 1.00 95.25 79 ARG A CA 1
ATOM 587 C C . ARG A 1 79 ? 4.175 9.295 2.365 1.00 95.25 79 ARG A C 1
ATOM 589 O O . ARG A 1 79 ? 3.303 10.127 2.600 1.00 95.25 79 ARG A O 1
ATOM 596 N N . GLN A 1 80 ? 4.594 8.386 3.242 1.00 95.62 80 GLN A N 1
ATOM 597 C CA . GLN A 1 80 ? 4.074 8.323 4.607 1.00 95.62 80 GLN A CA 1
ATOM 598 C C . GLN A 1 80 ? 4.487 9.567 5.408 1.00 95.62 80 GLN A C 1
ATOM 600 O O . GLN A 1 80 ? 5.641 10.010 5.322 1.00 95.62 80 GLN A O 1
ATOM 605 N N . ALA A 1 81 ? 3.556 10.117 6.184 1.00 95.06 81 ALA A N 1
ATOM 606 C CA . ALA A 1 81 ? 3.781 11.274 7.051 1.00 95.06 81 ALA A CA 1
ATOM 607 C C . ALA A 1 81 ? 3.728 10.937 8.549 1.00 95.06 81 ALA A C 1
ATOM 609 O O . ALA A 1 81 ? 4.235 11.717 9.355 1.00 95.06 81 ALA A O 1
ATOM 610 N N . TYR A 1 82 ? 3.129 9.803 8.919 1.00 92.50 82 TYR A N 1
ATOM 611 C CA . TYR A 1 82 ? 2.943 9.386 10.308 1.00 92.50 82 TYR A CA 1
ATOM 612 C C . TYR A 1 82 ? 3.830 8.187 10.662 1.00 92.50 82 TYR A C 1
ATOM 614 O O . TYR A 1 82 ? 4.309 7.451 9.796 1.00 92.50 82 TYR A O 1
ATOM 622 N N . ASP A 1 83 ? 4.053 7.983 11.958 1.00 88.25 83 ASP A N 1
ATOM 623 C CA . ASP A 1 83 ? 4.758 6.800 12.436 1.00 88.25 83 ASP A CA 1
ATOM 624 C C . ASP A 1 83 ? 3.856 5.566 12.307 1.00 88.25 83 ASP A C 1
ATOM 626 O O . ASP A 1 83 ? 2.654 5.622 12.567 1.00 88.25 83 ASP A O 1
ATOM 630 N N . LEU A 1 84 ? 4.446 4.438 11.898 1.00 89.25 84 LEU A N 1
ATOM 631 C CA . LEU A 1 84 ? 3.764 3.144 11.745 1.00 89.25 84 LEU A CA 1
ATOM 632 C C . LEU A 1 84 ? 2.587 3.136 10.738 1.00 89.25 84 LEU A C 1
ATOM 634 O O . LEU A 1 84 ? 1.779 2.207 10.727 1.00 89.25 84 LEU A O 1
ATOM 638 N N . SER A 1 85 ? 2.508 4.123 9.838 1.00 94.44 85 SER A N 1
ATOM 639 C CA . SER A 1 85 ? 1.431 4.259 8.844 1.00 94.44 85 SER A CA 1
ATOM 640 C C . SER A 1 85 ? 1.760 3.709 7.452 1.00 94.44 85 SER A C 1
ATOM 642 O O . SER A 1 85 ? 0.947 3.851 6.536 1.00 94.44 85 SER A O 1
ATOM 644 N N . CYS A 1 86 ? 2.908 3.043 7.276 1.00 95.12 86 CYS A N 1
ATOM 645 C CA . CYS A 1 86 ? 3.342 2.485 5.986 1.00 95.12 86 CYS A CA 1
ATOM 646 C C . CYS A 1 86 ? 2.246 1.665 5.280 1.00 95.12 86 CYS A C 1
ATOM 648 O O . CYS A 1 86 ? 2.054 1.815 4.075 1.00 95.12 86 CYS A O 1
ATOM 650 N N . GLY A 1 87 ? 1.467 0.870 6.025 1.00 94.88 87 GLY A N 1
ATOM 651 C CA . GLY A 1 87 ? 0.335 0.106 5.491 1.00 94.88 87 GLY A CA 1
ATOM 652 C C . GLY A 1 87 ? -0.781 0.992 4.930 1.00 94.88 87 GLY A C 1
ATOM 653 O O . GLY A 1 87 ? -1.238 0.783 3.806 1.00 94.88 87 GLY A O 1
ATOM 654 N N . ALA A 1 88 ? -1.167 2.036 5.667 1.00 96.88 88 ALA A N 1
ATOM 655 C CA . ALA A 1 88 ? -2.179 2.996 5.234 1.00 96.88 88 ALA A CA 1
ATOM 656 C C . ALA A 1 88 ? -1.723 3.788 3.996 1.00 96.88 88 ALA A C 1
ATOM 658 O O . ALA A 1 88 ? -2.489 3.953 3.044 1.00 96.88 88 ALA A O 1
ATOM 659 N N . ALA A 1 89 ? -0.459 4.218 3.960 1.00 97.50 89 ALA A N 1
ATOM 660 C CA . ALA A 1 89 ? 0.122 4.906 2.809 1.00 97.50 89 ALA A CA 1
ATOM 661 C C . ALA A 1 89 ? 0.272 3.983 1.581 1.00 97.50 89 ALA A C 1
ATOM 663 O O . ALA A 1 89 ? 0.061 4.425 0.447 1.00 97.50 89 ALA A O 1
ATOM 664 N N . ALA A 1 90 ? 0.571 2.694 1.783 1.00 97.06 90 ALA A N 1
ATOM 665 C CA . ALA A 1 90 ? 0.610 1.691 0.719 1.00 97.06 90 ALA A CA 1
ATOM 666 C C . ALA A 1 90 ? -0.782 1.465 0.104 1.00 97.06 90 ALA A C 1
ATOM 668 O O . ALA A 1 90 ? -0.918 1.491 -1.120 1.00 97.06 90 ALA A O 1
ATOM 669 N N . VAL A 1 91 ? -1.825 1.329 0.933 1.00 96.81 91 VAL A N 1
ATOM 670 C CA . VAL A 1 91 ? -3.219 1.248 0.460 1.00 96.81 91 VAL A CA 1
ATOM 671 C C . VAL A 1 91 ? -3.622 2.519 -0.275 1.00 96.81 91 VAL A C 1
ATOM 673 O O . VAL A 1 91 ? -4.147 2.438 -1.384 1.00 96.81 91 VAL A O 1
ATOM 676 N N . ALA A 1 92 ? -3.336 3.695 0.285 1.00 97.25 92 ALA A N 1
ATOM 677 C CA . ALA A 1 92 ? -3.650 4.959 -0.372 1.00 97.25 92 ALA A CA 1
ATOM 678 C C . ALA A 1 92 ? -2.958 5.059 -1.743 1.00 97.25 92 ALA A C 1
ATOM 680 O O . ALA A 1 92 ? -3.598 5.410 -2.733 1.00 97.25 92 ALA A O 1
ATOM 681 N N . THR A 1 93 ? -1.674 4.688 -1.823 1.00 95.88 93 THR A N 1
ATOM 682 C CA . THR A 1 93 ? -0.902 4.649 -3.077 1.00 95.88 93 THR A CA 1
ATOM 683 C C . THR A 1 93 ? -1.557 3.727 -4.099 1.00 95.88 93 THR A C 1
ATOM 685 O O . THR A 1 93 ? -1.767 4.119 -5.250 1.00 95.88 93 THR A O 1
ATOM 688 N N . LEU A 1 94 ? -1.910 2.513 -3.673 1.00 93.81 94 LEU A N 1
ATOM 689 C CA . LEU A 1 94 ? -2.543 1.511 -4.519 1.00 93.81 94 LEU A CA 1
ATOM 690 C C . LEU A 1 94 ? -3.889 1.997 -5.065 1.00 93.81 94 LEU A C 1
ATOM 692 O O . LEU A 1 94 ? -4.152 1.872 -6.259 1.00 93.81 94 LEU A O 1
ATOM 696 N N . LEU A 1 95 ? -4.739 2.561 -4.210 1.00 93.12 95 LEU A N 1
ATOM 697 C CA . LEU A 1 95 ? -6.064 3.031 -4.603 1.00 93.12 95 LEU A CA 1
ATOM 698 C C . LEU A 1 95 ? -5.982 4.264 -5.506 1.00 93.12 95 LEU A C 1
ATOM 700 O O . LEU A 1 95 ? -6.602 4.274 -6.569 1.00 93.12 95 LEU A O 1
ATOM 704 N N . LYS A 1 96 ? -5.170 5.260 -5.138 1.00 93.31 96 LYS A N 1
ATOM 705 C CA . LYS A 1 96 ? -5.040 6.523 -5.877 1.00 93.31 96 LYS A CA 1
ATOM 706 C C . LYS A 1 96 ? -4.377 6.346 -7.231 1.00 93.31 96 LYS A C 1
ATOM 708 O O . LYS A 1 96 ? -4.897 6.829 -8.228 1.00 93.31 96 LYS A O 1
ATOM 713 N N . HIS A 1 97 ? -3.234 5.671 -7.278 1.00 90.38 97 HIS A N 1
ATOM 714 C CA . HIS A 1 97 ? -2.446 5.573 -8.506 1.00 90.38 97 HIS A CA 1
ATOM 715 C C . HIS A 1 97 ? -2.695 4.277 -9.280 1.00 90.38 97 HIS A C 1
ATOM 717 O O . HIS A 1 97 ? -2.569 4.267 -10.502 1.00 90.38 97 HIS A O 1
ATOM 723 N N . GLY A 1 98 ? -3.068 3.193 -8.597 1.00 86.25 98 GLY A N 1
ATOM 724 C CA . GLY A 1 98 ? -3.426 1.939 -9.255 1.00 86.25 98 GLY A CA 1
ATOM 725 C C . GLY A 1 98 ? -4.842 1.960 -9.820 1.00 86.25 98 GLY A C 1
ATOM 726 O O . GLY A 1 98 ? -5.028 1.642 -10.992 1.00 86.25 98 GLY A O 1
ATOM 727 N N . TRP A 1 99 ? -5.824 2.360 -9.009 1.00 85.88 99 TRP A N 1
ATOM 728 C CA . TRP A 1 99 ? -7.252 2.247 -9.340 1.00 85.88 99 TRP A CA 1
ATOM 729 C C . TRP A 1 99 ? -7.962 3.580 -9.607 1.00 85.88 99 TRP A C 1
ATOM 731 O O . TRP A 1 99 ? -9.175 3.582 -9.809 1.00 85.88 99 TRP A O 1
ATOM 741 N N . ASP A 1 100 ? -7.225 4.696 -9.623 1.00 88.31 100 ASP A N 1
ATOM 742 C CA . ASP A 1 100 ? -7.760 6.050 -9.845 1.00 88.31 100 ASP A CA 1
ATOM 743 C C . ASP A 1 100 ? -8.846 6.449 -8.822 1.00 88.31 100 ASP A C 1
ATOM 745 O O . ASP A 1 100 ? -9.776 7.201 -9.112 1.00 88.31 100 ASP A O 1
ATOM 749 N N . VAL A 1 101 ? -8.751 5.905 -7.604 1.00 90.19 101 VAL A N 1
ATOM 750 C CA . VAL A 1 101 ? -9.655 6.210 -6.492 1.00 90.19 101 VAL A CA 1
ATOM 751 C C . VAL A 1 101 ? -8.977 7.237 -5.587 1.00 90.19 101 VAL A C 1
ATOM 753 O O . VAL A 1 101 ? -8.037 6.872 -4.875 1.00 90.19 101 VAL A O 1
ATOM 756 N N . PRO A 1 102 ? -9.428 8.505 -5.561 1.00 92.38 102 PRO A N 1
ATOM 757 C CA . PRO A 1 102 ? -8.777 9.558 -4.788 1.00 92.38 102 PRO A CA 1
ATOM 758 C C . PRO A 1 102 ? -8.792 9.198 -3.300 1.00 92.38 102 PRO A C 1
ATOM 760 O O . PRO A 1 102 ? -9.834 9.234 -2.649 1.00 92.38 102 PRO A O 1
ATOM 763 N N . THR A 1 103 ? -7.629 8.797 -2.791 1.00 94.62 103 THR A N 1
ATOM 764 C CA . THR A 1 103 ? -7.437 8.330 -1.419 1.00 94.62 103 THR A CA 1
ATOM 765 C C . THR A 1 103 ? -6.115 8.862 -0.902 1.00 94.62 103 THR A C 1
ATOM 767 O O . THR A 1 103 ? -5.091 8.724 -1.570 1.00 94.62 103 THR A O 1
ATOM 770 N N . ASP A 1 104 ? -6.133 9.434 0.296 1.00 96.31 104 ASP A N 1
ATOM 771 C CA . 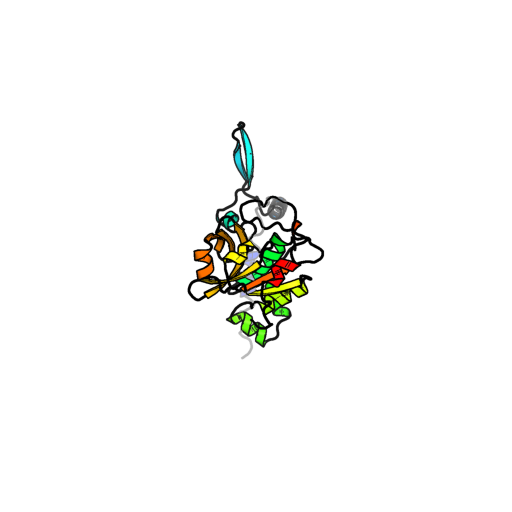ASP A 1 104 ? -4.941 9.948 0.964 1.00 96.31 104 ASP A CA 1
ATOM 772 C C . ASP A 1 104 ? -4.650 9.148 2.242 1.00 96.31 104 ASP A C 1
ATOM 774 O O . ASP A 1 104 ? -5.557 8.574 2.845 1.00 96.31 104 ASP A O 1
ATOM 778 N N . GLU A 1 105 ? -3.389 9.128 2.682 1.00 96.69 105 GLU A N 1
ATOM 779 C CA . GLU A 1 105 ? -2.943 8.376 3.867 1.00 96.69 105 GLU A CA 1
ATOM 780 C C . GLU A 1 105 ? -3.799 8.684 5.104 1.00 96.69 105 GLU A C 1
ATOM 782 O O . GLU A 1 105 ? -4.324 7.773 5.742 1.00 96.69 105 GLU A O 1
ATOM 787 N N . LYS A 1 106 ? -4.005 9.973 5.403 1.00 96.56 106 LYS A N 1
ATOM 788 C CA . LYS A 1 106 ? -4.799 10.402 6.559 1.00 96.56 106 LYS A CA 1
ATOM 789 C C . LYS A 1 106 ? -6.232 9.867 6.504 1.00 96.56 106 LYS A C 1
ATOM 791 O O . LYS A 1 106 ? -6.767 9.449 7.521 1.00 96.56 106 LYS A O 1
ATOM 796 N N . GLN A 1 107 ? -6.841 9.836 5.318 1.00 96.38 107 GLN A N 1
ATOM 797 C CA . GLN A 1 107 ? -8.200 9.326 5.152 1.00 96.38 107 GLN A CA 1
ATOM 798 C C . GLN A 1 107 ? -8.283 7.829 5.470 1.00 96.38 107 GLN A C 1
ATOM 800 O O . GLN A 1 107 ? -9.260 7.389 6.076 1.00 96.38 107 GLN A O 1
ATOM 805 N N . VAL A 1 108 ? -7.278 7.046 5.065 1.00 97.00 108 VAL A N 1
ATOM 806 C CA . VAL A 1 108 ? -7.198 5.616 5.399 1.00 97.00 108 VAL A CA 1
ATOM 807 C C . VAL A 1 108 ? -7.087 5.437 6.913 1.00 97.00 108 VAL A C 1
ATOM 809 O O . VAL A 1 108 ? -7.888 4.706 7.491 1.00 97.00 108 VAL A O 1
ATOM 812 N N . ILE A 1 109 ? -6.166 6.167 7.553 1.00 96.44 109 ILE A N 1
ATOM 813 C CA . ILE A 1 109 ? -5.954 6.139 9.009 1.00 96.44 109 ILE A CA 1
ATOM 814 C C . ILE A 1 109 ? -7.248 6.476 9.753 1.00 96.44 109 ILE A C 1
ATOM 816 O O . ILE A 1 109 ? -7.704 5.684 10.574 1.00 96.44 109 ILE A O 1
ATOM 820 N N . ASP A 1 110 ? -7.858 7.623 9.441 1.00 95.56 110 ASP A N 1
ATOM 821 C CA . ASP A 1 110 ? -9.061 8.105 10.123 1.00 95.56 110 ASP A CA 1
ATOM 822 C C . ASP A 1 110 ? -10.215 7.096 9.994 1.00 95.56 110 ASP A C 1
ATOM 824 O O . ASP A 1 110 ? -10.946 6.868 10.954 1.00 95.56 110 ASP A O 1
ATOM 828 N N . THR A 1 111 ? -10.370 6.468 8.822 1.00 96.06 111 THR A N 1
ATOM 829 C CA . THR A 1 111 ? -11.449 5.496 8.578 1.00 96.06 111 THR A CA 1
ATOM 830 C C . THR A 1 111 ? -11.246 4.219 9.386 1.00 96.06 111 THR A C 1
ATOM 832 O O . THR A 1 111 ? -12.187 3.757 10.025 1.00 96.06 111 THR A O 1
ATOM 835 N N . ILE A 1 112 ? -10.029 3.663 9.378 1.00 95.81 112 ILE A N 1
ATOM 836 C CA . ILE A 1 112 ? -9.718 2.438 10.124 1.00 95.81 112 ILE A CA 1
ATOM 837 C C . ILE A 1 112 ? -9.866 2.694 11.627 1.00 95.81 112 ILE A C 1
ATOM 839 O O . ILE A 1 112 ? -10.538 1.938 12.320 1.00 95.81 112 ILE A O 1
ATOM 843 N N . VAL A 1 113 ? -9.300 3.793 12.137 1.00 94.69 113 VAL A N 1
ATOM 844 C CA . VAL A 1 113 ? -9.368 4.137 13.567 1.00 94.69 113 VAL A CA 1
ATOM 845 C C . VAL A 1 113 ? -10.807 4.397 14.018 1.00 94.69 113 VAL A C 1
ATOM 847 O O . VAL A 1 113 ? -11.167 4.009 15.125 1.00 94.69 113 VAL A O 1
ATOM 850 N N . ALA A 1 114 ? -11.646 5.006 13.174 1.00 94.31 114 ALA A N 1
ATOM 851 C CA . ALA A 1 114 ? -13.054 5.244 13.492 1.00 94.31 114 ALA A CA 1
ATOM 852 C C . ALA A 1 114 ? -13.895 3.958 13.571 1.00 94.31 114 ALA A C 1
ATOM 854 O O . ALA A 1 114 ? -14.919 3.952 14.251 1.00 94.31 114 ALA A O 1
ATOM 855 N N . GLN A 1 115 ? -13.488 2.895 12.873 1.00 91.19 115 GLN A N 1
ATOM 856 C CA . GLN A 1 115 ? -14.159 1.590 12.887 1.00 91.19 115 GLN A CA 1
ATOM 857 C C . GLN A 1 115 ? -13.589 0.641 13.951 1.00 91.19 115 GLN A C 1
ATOM 859 O O . GLN A 1 115 ? -14.243 -0.337 14.296 1.00 91.19 115 GLN A O 1
ATOM 864 N N . ALA A 1 116 ? -12.392 0.932 14.462 1.00 92.62 116 ALA A N 1
ATOM 865 C CA . ALA A 1 116 ? -11.679 0.101 15.418 1.00 92.62 116 ALA A CA 1
ATOM 866 C C . ALA A 1 116 ? -12.185 0.284 16.858 1.00 92.62 116 ALA A C 1
ATOM 868 O O . ALA A 1 116 ? -12.375 1.408 17.337 1.00 92.62 116 ALA A O 1
ATOM 869 N N . ASP A 1 117 ? -12.279 -0.826 17.587 1.00 94.19 117 ASP A N 1
ATOM 870 C CA . ASP A 1 117 ? -12.525 -0.847 19.028 1.00 94.19 117 ASP A CA 1
ATOM 871 C C . ASP A 1 117 ? -11.357 -0.222 19.808 1.00 94.19 117 ASP A C 1
ATOM 873 O O . ASP A 1 117 ? -10.230 -0.118 19.319 1.00 94.19 117 ASP A O 1
ATOM 877 N N . GLN A 1 118 ? -11.576 0.136 21.079 1.00 93.50 118 GLN A N 1
ATOM 878 C CA . GLN A 1 118 ? -10.528 0.750 21.909 1.00 93.50 118 GLN A CA 1
ATOM 879 C C . GLN A 1 118 ? -9.247 -0.096 22.004 1.00 93.50 118 GLN A C 1
ATOM 881 O O . GLN A 1 118 ? -8.145 0.453 22.014 1.00 93.50 118 GLN A O 1
ATOM 886 N N . GLU A 1 119 ? -9.368 -1.422 22.063 1.00 93.19 119 GLU A N 1
ATOM 887 C CA . GLU A 1 119 ? -8.208 -2.321 22.098 1.00 93.19 119 GLU A CA 1
ATOM 888 C C . GLU A 1 119 ? -7.480 -2.376 20.747 1.00 93.19 119 GLU A C 1
ATOM 890 O O . GLU A 1 119 ? -6.248 -2.332 20.705 1.00 93.19 119 GLU A O 1
ATOM 895 N N . GLN A 1 120 ? -8.218 -2.371 19.633 1.00 91.81 120 GLN A N 1
ATOM 896 C CA . GLN A 1 120 ? -7.635 -2.304 18.291 1.00 91.81 120 GLN A CA 1
ATOM 897 C C . GLN A 1 120 ? -6.915 -0.971 18.063 1.00 91.81 120 GLN A C 1
ATOM 899 O O . GLN A 1 120 ? -5.787 -0.964 17.579 1.00 91.81 120 GLN A O 1
ATOM 904 N N . GLN A 1 121 ? -7.494 0.155 18.493 1.00 92.69 121 GLN A N 1
ATOM 905 C CA . GLN A 1 121 ? -6.844 1.467 18.399 1.00 92.69 121 GLN A CA 1
ATOM 906 C C . GLN A 1 121 ? -5.511 1.500 19.158 1.00 92.69 121 GLN A C 1
ATOM 908 O O . GLN A 1 121 ? -4.514 2.004 18.638 1.00 92.69 121 GLN A O 1
ATOM 913 N N . LYS A 1 122 ? -5.455 0.911 20.362 1.00 93.06 122 LYS A N 1
ATOM 914 C CA . LYS A 1 122 ? -4.201 0.773 21.123 1.00 93.06 122 LYS A CA 1
ATOM 915 C C . LYS A 1 122 ? -3.183 -0.097 20.384 1.00 93.06 122 LYS A C 1
ATOM 917 O O . LYS A 1 122 ? -1.999 0.243 20.369 1.00 93.06 122 LYS A O 1
ATOM 922 N N . LYS A 1 123 ? -3.622 -1.202 19.769 1.00 92.75 123 LYS A N 1
ATOM 923 C CA . LYS A 1 123 ? -2.758 -2.082 18.964 1.00 92.75 123 LYS A CA 1
ATOM 924 C C . LYS A 1 123 ? -2.188 -1.334 17.758 1.00 92.75 123 LYS A C 1
ATOM 926 O O . LYS A 1 123 ? -0.973 -1.344 17.579 1.00 92.75 123 LYS A O 1
ATOM 931 N N . ILE A 1 124 ? -3.029 -0.624 17.005 1.00 91.81 124 ILE A N 1
ATOM 932 C CA . ILE A 1 124 ? -2.620 0.179 15.844 1.00 91.81 124 ILE A CA 1
ATOM 933 C C . ILE A 1 124 ? -1.624 1.264 16.264 1.00 91.81 124 ILE A C 1
ATOM 935 O O . ILE A 1 124 ? -0.575 1.412 15.644 1.00 91.81 124 ILE A O 1
ATOM 939 N N . ALA A 1 125 ? -1.889 1.975 17.362 1.00 90.88 125 ALA A N 1
ATOM 940 C CA . ALA A 1 125 ? -0.987 3.010 17.864 1.00 90.88 125 ALA A CA 1
ATOM 941 C C . ALA A 1 125 ? 0.394 2.465 18.281 1.00 90.88 125 ALA A C 1
ATOM 943 O O . ALA A 1 125 ? 1.387 3.184 18.204 1.00 90.88 125 ALA A O 1
ATOM 944 N N . LYS A 1 126 ? 0.470 1.206 18.732 1.00 90.50 126 LYS A N 1
ATOM 945 C CA . LYS A 1 126 ? 1.719 0.575 19.189 1.00 90.50 126 LYS A CA 1
ATOM 946 C C . LYS A 1 126 ? 2.482 -0.145 18.075 1.00 90.50 126 LYS A C 1
ATOM 948 O O . LYS A 1 126 ? 3.710 -0.177 18.108 1.00 90.50 126 LYS A O 1
ATOM 953 N N . SER A 1 127 ? 1.770 -0.786 17.155 1.00 87.69 127 SER A N 1
ATOM 954 C CA . SER A 1 127 ? 2.336 -1.757 16.209 1.00 87.69 127 SER A CA 1
ATOM 955 C C . SER A 1 127 ? 2.059 -1.428 14.742 1.00 87.69 127 SER A C 1
ATOM 957 O O . SER A 1 127 ? 2.580 -2.118 13.871 1.00 87.69 127 SER A O 1
ATOM 959 N N . GLY A 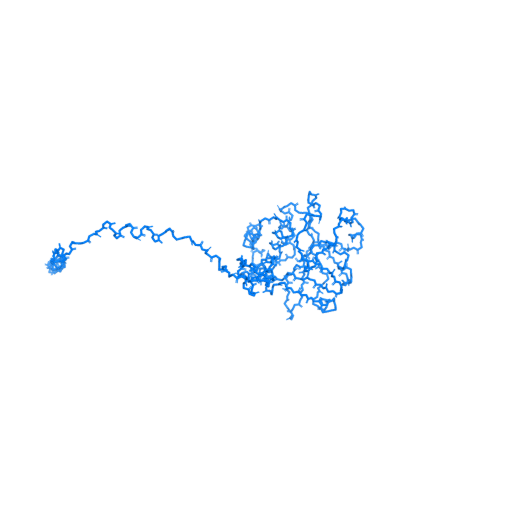1 128 ? 1.299 -0.369 14.461 1.00 91.56 128 GLY A N 1
ATOM 960 C CA . GLY A 1 128 ? 0.863 -0.014 13.116 1.00 91.56 128 GLY A CA 1
ATOM 961 C C . GLY A 1 128 ? -0.323 -0.844 12.635 1.00 91.56 128 GLY A C 1
ATOM 962 O O . GLY A 1 128 ? -0.938 -1.596 13.390 1.00 91.56 128 GLY A O 1
ATOM 963 N N . PHE A 1 129 ? -0.640 -0.682 11.354 1.00 92.31 129 PHE A N 1
ATOM 964 C CA . PHE A 1 129 ? -1.743 -1.379 10.692 1.00 92.31 129 PHE A CA 1
ATOM 965 C C . PHE A 1 129 ? -1.361 -2.819 10.341 1.00 92.31 129 PHE A C 1
ATOM 967 O O . PHE A 1 129 ? -0.306 -3.059 9.760 1.00 92.31 129 PHE A O 1
ATOM 974 N N . SER A 1 130 ? -2.233 -3.768 10.645 1.00 92.75 130 SER A N 1
ATOM 975 C CA . SER A 1 130 ? -2.165 -5.167 10.244 1.00 92.75 130 SER A CA 1
ATOM 976 C C . SER A 1 130 ? -2.791 -5.375 8.862 1.00 92.75 130 SER A C 1
ATOM 978 O O . SER A 1 130 ? -3.531 -4.535 8.345 1.00 92.75 130 SER A O 1
ATOM 980 N N . MET A 1 131 ? -2.511 -6.520 8.233 1.00 92.38 131 MET A N 1
ATOM 981 C CA . MET A 1 131 ? -3.117 -6.839 6.935 1.00 92.38 131 MET A CA 1
ATOM 982 C C . MET A 1 131 ? -4.633 -7.004 7.006 1.00 92.38 131 MET A C 1
ATOM 984 O O . MET A 1 131 ? -5.298 -6.761 5.999 1.00 92.38 131 MET A O 1
ATOM 988 N N . LEU A 1 132 ? -5.173 -7.389 8.164 1.00 93.12 132 LEU A N 1
ATOM 989 C CA . LEU A 1 132 ? -6.613 -7.494 8.361 1.00 93.12 132 LEU A CA 1
ATOM 990 C C . LEU A 1 132 ? -7.278 -6.119 8.261 1.00 93.12 132 LEU A C 1
ATOM 992 O O . LEU A 1 132 ? -8.198 -5.959 7.465 1.00 93.12 132 LEU A O 1
ATOM 996 N N . GLU A 1 133 ? -6.756 -5.107 8.958 1.00 95.31 133 GLU A N 1
ATOM 997 C CA . GLU A 1 133 ? -7.343 -3.763 8.906 1.00 95.31 133 GLU A CA 1
ATOM 998 C C . GLU A 1 133 ? -7.236 -3.144 7.498 1.00 95.31 133 GLU A C 1
ATOM 1000 O O . GLU A 1 133 ? -8.163 -2.489 7.018 1.00 95.31 133 GLU A O 1
ATOM 1005 N N . LEU A 1 134 ? -6.132 -3.397 6.781 1.00 95.81 134 LEU A N 1
ATOM 1006 C CA . LEU A 1 134 ? -5.983 -2.956 5.386 1.00 95.81 134 LEU A CA 1
ATOM 1007 C C . LEU A 1 134 ? -6.957 -3.677 4.440 1.00 95.81 134 LEU A C 1
ATOM 1009 O O . LEU A 1 134 ? -7.463 -3.067 3.491 1.00 95.81 134 LEU A O 1
ATOM 1013 N N . LYS A 1 135 ? -7.221 -4.966 4.690 1.00 95.12 135 LYS A N 1
ATOM 1014 C CA . LYS A 1 135 ? -8.199 -5.767 3.947 1.00 95.12 135 LYS A CA 1
ATOM 1015 C C . LYS A 1 135 ? -9.609 -5.224 4.150 1.00 95.12 135 LYS A C 1
ATOM 1017 O O . LYS A 1 135 ? -10.278 -4.921 3.164 1.00 95.12 135 LYS A O 1
ATOM 1022 N N . GLU A 1 136 ? -10.022 -5.056 5.402 1.00 94.69 136 GLU A N 1
ATOM 1023 C CA . GLU A 1 136 ? -11.342 -4.536 5.776 1.00 94.69 136 GLU A CA 1
ATOM 1024 C C . GLU A 1 136 ? -11.570 -3.134 5.205 1.00 94.69 136 GLU A C 1
ATOM 1026 O O . GLU A 1 136 ? -12.628 -2.855 4.636 1.00 94.69 136 GLU A O 1
ATOM 1031 N N . TYR A 1 137 ? -10.545 -2.273 5.242 1.00 95.88 137 TYR A N 1
ATOM 1032 C CA . TYR A 1 137 ? -10.611 -0.967 4.595 1.00 95.88 137 TYR A CA 1
ATOM 1033 C C . TYR A 1 137 ? -10.894 -1.094 3.094 1.00 95.88 137 TYR A C 1
ATOM 1035 O O . TYR A 1 137 ? -11.812 -0.449 2.587 1.00 95.88 137 TYR A O 1
ATOM 1043 N N . GLY A 1 138 ? -10.144 -1.929 2.370 1.00 94.25 138 GLY A N 1
ATOM 1044 C CA . GLY A 1 138 ? -10.368 -2.137 0.939 1.00 94.25 138 GLY A CA 1
ATOM 1045 C C . GLY A 1 138 ? -11.756 -2.692 0.616 1.00 94.25 138 GLY A C 1
ATOM 1046 O O . GLY A 1 138 ? -12.411 -2.208 -0.311 1.00 94.25 138 GLY A O 1
ATOM 1047 N N . GLU A 1 139 ? -12.232 -3.646 1.416 1.00 93.44 139 GLU A N 1
ATOM 1048 C CA . GLU A 1 139 ? -13.577 -4.221 1.302 1.00 93.44 139 GLU A CA 1
ATOM 1049 C C . GLU A 1 139 ? -14.664 -3.160 1.532 1.00 93.44 139 GLU A C 1
ATOM 1051 O O . GLU A 1 139 ? -15.604 -3.062 0.739 1.00 93.44 139 GLU A O 1
ATOM 1056 N N . SER A 1 140 ? -14.487 -2.271 2.517 1.00 93.06 140 SER A N 1
ATOM 1057 C CA . SER A 1 140 ? -15.398 -1.140 2.764 1.00 93.06 140 SER A CA 1
ATOM 1058 C C . SER A 1 140 ? -15.468 -0.145 1.594 1.00 93.06 140 SER A C 1
ATOM 1060 O O . SER A 1 140 ? -16.462 0.563 1.425 1.00 93.06 140 SER A O 1
ATOM 1062 N N . ARG A 1 141 ? -14.428 -0.104 0.750 1.00 92.06 141 ARG A N 1
ATOM 1063 C CA . ARG A 1 141 ? -14.361 0.714 -0.472 1.00 92.06 141 ARG A CA 1
ATOM 1064 C C . ARG A 1 141 ? -14.888 -0.007 -1.718 1.00 92.06 141 ARG A C 1
ATOM 1066 O O . ARG A 1 141 ? -14.785 0.540 -2.815 1.00 92.06 141 ARG A O 1
ATOM 1073 N N . GLY A 1 142 ? -15.452 -1.208 -1.569 1.00 89.94 142 GLY A N 1
ATOM 1074 C CA . GLY A 1 142 ? -16.041 -1.982 -2.665 1.00 89.94 142 GLY A CA 1
ATOM 1075 C C . GLY A 1 142 ? -15.036 -2.803 -3.478 1.00 89.94 142 GLY A C 1
ATOM 1076 O O . GLY A 1 142 ? -15.367 -3.258 -4.575 1.00 89.94 142 GLY A O 1
ATOM 1077 N N . PHE A 1 143 ? -13.817 -3.003 -2.969 1.00 90.56 143 PHE A N 1
ATOM 1078 C CA . PHE A 1 143 ? -12.853 -3.923 -3.569 1.00 90.56 143 PHE A CA 1
ATOM 1079 C C . PHE A 1 143 ? -13.050 -5.335 -3.017 1.00 90.56 143 PHE A C 1
ATOM 1081 O O . PHE A 1 143 ? -13.283 -5.532 -1.831 1.00 90.56 143 PHE A O 1
ATOM 1088 N N . ALA A 1 144 ? -12.896 -6.338 -3.872 1.00 90.00 144 ALA A N 1
ATOM 1089 C CA . ALA A 1 144 ? -12.617 -7.691 -3.425 1.00 90.00 144 ALA A CA 1
ATOM 1090 C C . ALA A 1 144 ? -11.137 -7.759 -3.038 1.00 90.00 144 ALA A C 1
ATOM 1092 O O . ALA A 1 144 ? -10.267 -7.583 -3.898 1.00 90.00 144 ALA A O 1
ATOM 1093 N N . VAL A 1 145 ? -10.853 -7.987 -1.756 1.00 91.81 145 VAL A N 1
ATOM 1094 C CA . VAL A 1 145 ? -9.482 -8.034 -1.246 1.00 91.81 145 VAL A CA 1
ATOM 1095 C C . VAL A 1 145 ? -9.136 -9.448 -0.794 1.00 91.81 145 VAL A C 1
ATOM 1097 O O . VAL A 1 145 ? -9.829 -10.040 0.030 1.00 91.81 145 VAL A O 1
ATOM 1100 N N . GLY A 1 146 ? -8.058 -9.999 -1.349 1.00 89.69 146 GLY A N 1
ATOM 1101 C CA . GLY A 1 146 ? -7.582 -11.348 -1.052 1.00 89.69 146 GLY A CA 1
ATOM 1102 C C . GLY A 1 146 ? -6.174 -11.334 -0.474 1.00 89.69 146 GLY A C 1
ATOM 1103 O O . GLY A 1 146 ? -5.267 -10.752 -1.071 1.00 89.69 146 GLY A O 1
ATOM 1104 N N . GLY A 1 147 ? -6.004 -11.984 0.678 1.00 90.88 147 GLY A N 1
ATOM 1105 C CA . GLY A 1 147 ? -4.701 -12.282 1.269 1.00 90.88 147 GLY A CA 1
ATOM 1106 C C . GLY A 1 147 ? -4.205 -13.647 0.803 1.00 90.88 147 GLY A C 1
ATOM 1107 O O . GLY A 1 147 ? -4.942 -14.634 0.836 1.00 90.88 147 GLY A O 1
ATOM 1108 N N . PHE A 1 148 ? -2.954 -13.707 0.374 1.00 90.25 148 PHE A N 1
ATOM 1109 C CA . PHE A 1 148 ? -2.384 -14.868 -0.286 1.00 90.25 148 PHE A CA 1
ATOM 1110 C C . PHE A 1 148 ? -0.963 -15.130 0.187 1.00 90.25 148 PHE A C 1
ATOM 1112 O O . PHE A 1 148 ? -0.186 -14.192 0.370 1.00 90.25 148 PHE A O 1
ATOM 1119 N N . ARG A 1 149 ? -0.606 -16.410 0.314 1.00 91.12 149 ARG A N 1
ATOM 1120 C CA . ARG A 1 149 ? 0.782 -16.822 0.521 1.00 91.12 149 ARG A CA 1
ATOM 1121 C C . ARG A 1 149 ? 1.357 -17.398 -0.760 1.00 91.12 149 ARG A C 1
ATOM 1123 O O . ARG A 1 149 ? 0.769 -18.287 -1.379 1.00 91.12 149 ARG A O 1
ATOM 1130 N N . ILE A 1 150 ? 2.511 -16.877 -1.134 1.00 90.00 150 ILE A N 1
ATOM 1131 C CA . ILE A 1 150 ? 3.301 -17.312 -2.267 1.00 90.00 150 ILE A CA 1
ATOM 1132 C C . ILE A 1 150 ? 4.623 -17.826 -1.701 1.00 90.00 150 ILE A C 1
ATOM 1134 O O . ILE A 1 150 ? 5.384 -17.073 -1.106 1.00 90.00 150 ILE A O 1
ATOM 1138 N N . ASP A 1 151 ? 4.855 -19.125 -1.870 1.00 87.12 151 ASP A N 1
ATOM 1139 C CA . ASP A 1 151 ? 6.013 -19.811 -1.287 1.00 87.12 151 ASP A CA 1
ATOM 1140 C C . ASP A 1 151 ? 7.314 -19.595 -2.097 1.00 87.12 151 ASP A C 1
ATOM 1142 O O . ASP A 1 151 ? 8.394 -19.820 -1.572 1.00 87.12 151 ASP A O 1
ATOM 1146 N N . GLU A 1 152 ? 7.217 -19.172 -3.364 1.00 89.56 152 GLU A N 1
ATOM 1147 C CA . GLU A 1 152 ? 8.349 -19.010 -4.298 1.00 89.56 152 GLU A CA 1
ATOM 1148 C C . GLU A 1 152 ? 8.313 -17.615 -4.942 1.00 89.56 152 GLU A C 1
ATOM 1150 O O . GLU A 1 152 ? 7.312 -17.255 -5.580 1.00 89.56 152 GLU A O 1
ATOM 1155 N N . VAL A 1 153 ? 9.394 -16.838 -4.829 1.00 89.25 153 VAL A N 1
ATOM 1156 C CA . VAL A 1 153 ? 9.482 -15.463 -5.361 1.00 89.25 153 VAL A CA 1
ATOM 1157 C C . VAL A 1 153 ? 9.289 -15.393 -6.874 1.00 89.25 153 VAL A C 1
ATOM 1159 O O . VAL A 1 153 ? 8.710 -14.437 -7.395 1.00 89.25 153 VAL A O 1
ATOM 1162 N N . GLU A 1 154 ? 9.657 -16.440 -7.608 1.00 89.19 154 GLU A N 1
ATOM 1163 C CA . GLU A 1 154 ? 9.499 -16.529 -9.060 1.00 89.19 154 GLU A CA 1
ATOM 1164 C C . GLU A 1 154 ? 8.024 -16.471 -9.473 1.00 89.19 154 GLU A C 1
ATOM 1166 O O . GLU A 1 154 ? 7.688 -15.962 -10.548 1.00 89.19 154 GLU A O 1
ATOM 1171 N N . LYS A 1 155 ? 7.111 -16.930 -8.605 1.00 87.94 155 LYS A N 1
ATOM 1172 C CA . LYS A 1 155 ? 5.665 -16.870 -8.860 1.00 87.94 155 LYS A CA 1
ATOM 1173 C C . LYS A 1 155 ? 5.134 -15.436 -8.850 1.00 87.94 155 LYS A C 1
ATOM 1175 O O . LYS A 1 155 ? 4.090 -15.207 -9.464 1.00 87.94 155 LYS A O 1
ATOM 1180 N N . LEU A 1 156 ? 5.855 -14.461 -8.282 1.00 86.12 156 LEU A N 1
ATOM 1181 C CA . LEU A 1 156 ? 5.493 -13.040 -8.380 1.00 86.12 156 LEU A CA 1
ATOM 1182 C C . LEU A 1 156 ? 5.468 -12.542 -9.829 1.00 86.12 156 LEU A C 1
ATOM 1184 O O . LEU A 1 156 ? 4.704 -11.635 -10.141 1.00 86.12 156 LEU A O 1
ATOM 1188 N N . GLN A 1 157 ? 6.212 -13.169 -10.747 1.00 85.00 157 GLN A N 1
ATOM 1189 C CA . GLN A 1 157 ? 6.142 -12.839 -12.177 1.00 85.00 157 GLN A CA 1
ATOM 1190 C C . GLN A 1 157 ? 4.764 -13.119 -12.793 1.00 85.00 157 GLN A C 1
ATOM 1192 O O . GLN A 1 157 ? 4.398 -12.523 -13.805 1.00 85.00 157 GLN A O 1
ATOM 1197 N N . LYS A 1 158 ? 3.985 -14.030 -12.195 1.00 83.44 158 LYS A N 1
ATOM 1198 C CA . LYS A 1 158 ? 2.621 -14.351 -12.640 1.00 83.44 158 LYS A CA 1
ATOM 1199 C C . LYS A 1 158 ? 1.594 -13.348 -12.119 1.00 83.44 158 LYS A C 1
ATOM 1201 O O . LYS A 1 158 ? 0.468 -13.325 -12.618 1.00 83.44 158 LYS A O 1
ATOM 1206 N N . LEU A 1 159 ? 1.962 -12.536 -11.129 1.00 79.00 159 LEU A N 1
ATOM 1207 C CA . LEU A 1 159 ? 1.096 -11.517 -10.569 1.00 79.00 159 LEU A CA 1
ATOM 1208 C C . LEU A 1 159 ? 0.975 -10.361 -11.571 1.00 79.00 159 LEU A C 1
ATOM 1210 O O . LEU A 1 159 ? 1.920 -9.619 -11.821 1.00 79.00 159 LEU A O 1
ATOM 1214 N N . LYS A 1 160 ? -0.207 -10.231 -12.173 1.00 77.50 160 LYS A N 1
ATOM 1215 C CA . LYS A 1 160 ? -0.482 -9.217 -13.205 1.00 77.50 160 LYS A CA 1
ATOM 1216 C C . LYS A 1 160 ? -1.043 -7.906 -12.658 1.00 77.50 160 LYS A C 1
ATOM 1218 O O . LYS A 1 160 ? -1.273 -6.971 -13.417 1.00 77.50 160 LYS A O 1
ATOM 1223 N N . VAL A 1 161 ? -1.320 -7.873 -11.363 1.00 82.81 161 VAL A N 1
ATOM 1224 C CA . VAL A 1 161 ? -1.890 -6.736 -10.647 1.00 82.81 161 VAL A CA 1
ATOM 1225 C C . VAL A 1 161 ? -0.922 -6.330 -9.543 1.00 82.81 161 VAL A C 1
ATOM 1227 O O . VAL A 1 161 ? -0.182 -7.175 -9.044 1.00 82.81 161 VAL A O 1
ATOM 1230 N N . PRO A 1 162 ? -0.898 -5.058 -9.145 1.00 88.06 162 PRO A N 1
ATOM 1231 C CA . PRO A 1 162 ? -0.115 -4.648 -7.993 1.00 88.06 162 PRO A CA 1
ATOM 1232 C C . PRO A 1 162 ? -0.623 -5.360 -6.737 1.00 88.06 162 PRO A C 1
ATOM 1234 O O . PRO A 1 162 ? -1.817 -5.644 -6.598 1.00 88.06 162 PRO A O 1
ATOM 1237 N N . ALA A 1 163 ? 0.276 -5.600 -5.796 1.00 92.12 163 ALA A N 1
ATOM 1238 C CA . ALA A 1 163 ? -0.095 -6.133 -4.496 1.00 92.12 163 ALA A CA 1
ATOM 1239 C C . ALA A 1 163 ? 0.649 -5.409 -3.388 1.00 92.12 163 ALA A C 1
ATOM 1241 O O . ALA A 1 163 ? 1.788 -4.977 -3.562 1.00 92.12 163 ALA A O 1
ATOM 1242 N N . ILE A 1 164 ? -0.002 -5.295 -2.240 1.00 95.94 164 ILE A N 1
ATOM 1243 C CA . ILE A 1 164 ? 0.655 -4.861 -1.014 1.00 95.94 164 ILE A CA 1
ATOM 1244 C C . ILE A 1 164 ? 1.311 -6.087 -0.406 1.00 95.94 164 ILE A C 1
ATOM 1246 O O . ILE A 1 164 ? 0.736 -7.169 -0.404 1.00 95.94 164 ILE A O 1
ATOM 1250 N N . THR A 1 165 ? 2.518 -5.928 0.099 1.00 95.38 165 THR A N 1
ATOM 1251 C CA . THR A 1 165 ? 3.267 -7.012 0.717 1.00 95.38 165 THR A CA 1
ATOM 1252 C C . THR A 1 165 ? 3.933 -6.518 1.983 1.00 95.38 165 THR A C 1
ATOM 1254 O O . THR A 1 165 ? 4.130 -5.313 2.161 1.00 95.38 165 THR A O 1
ATOM 1257 N N . LEU A 1 166 ? 4.309 -7.463 2.836 1.00 93.62 166 LEU A N 1
ATOM 1258 C CA . LEU A 1 166 ? 5.122 -7.195 4.008 1.00 93.62 166 LEU A CA 1
ATOM 1259 C C . LEU A 1 166 ? 6.567 -7.624 3.732 1.00 93.62 166 LEU A C 1
ATOM 1261 O O . LEU A 1 166 ? 6.819 -8.764 3.339 1.00 93.62 166 LEU A O 1
ATOM 1265 N N . THR A 1 167 ? 7.510 -6.709 3.922 1.00 93.31 167 THR A N 1
ATOM 1266 C CA . THR A 1 167 ? 8.947 -7.002 3.909 1.00 93.31 167 THR A CA 1
ATOM 1267 C C . THR A 1 167 ? 9.534 -6.796 5.300 1.00 93.31 167 THR A C 1
ATOM 1269 O O . THR A 1 167 ? 8.982 -6.064 6.118 1.00 93.31 167 THR A O 1
ATOM 1272 N N . ASN A 1 168 ? 10.647 -7.455 5.592 1.00 90.50 168 ASN A N 1
ATOM 1273 C CA . ASN A 1 168 ? 11.399 -7.314 6.822 1.00 90.50 168 ASN A CA 1
ATOM 1274 C C . ASN A 1 168 ? 12.745 -6.668 6.501 1.00 90.50 168 ASN A C 1
ATOM 1276 O O . ASN A 1 168 ? 13.654 -7.297 5.964 1.00 90.50 168 ASN A O 1
ATOM 1280 N N . ILE A 1 169 ? 12.871 -5.391 6.845 1.00 82.44 169 ILE A N 1
ATOM 1281 C CA . ILE A 1 169 ? 14.109 -4.643 6.661 1.00 82.44 169 ILE A CA 1
ATOM 1282 C C . ILE A 1 169 ? 14.773 -4.531 8.030 1.00 82.44 169 ILE A C 1
ATOM 1284 O O . ILE A 1 169 ? 14.331 -3.765 8.885 1.00 82.44 169 ILE A O 1
ATOM 1288 N N . ARG A 1 170 ? 15.861 -5.285 8.239 1.00 80.38 170 ARG A N 1
ATOM 1289 C CA . ARG A 1 170 ? 16.684 -5.241 9.468 1.00 80.38 170 ARG A CA 1
ATOM 1290 C C . ARG A 1 170 ? 15.892 -5.487 10.765 1.00 80.38 170 ARG A C 1
ATOM 1292 O O . ARG A 1 170 ? 16.142 -4.835 11.775 1.00 80.38 170 ARG A O 1
ATOM 1299 N N . GLY A 1 171 ? 14.945 -6.421 10.741 1.00 79.25 171 GLY A N 1
ATOM 1300 C CA . GLY A 1 171 ? 14.117 -6.778 11.895 1.00 79.25 171 GLY A CA 1
ATOM 1301 C C . GLY A 1 171 ? 12.841 -5.946 12.040 1.00 79.25 171 GLY A C 1
ATOM 1302 O O . GLY A 1 171 ? 12.099 -6.157 12.996 1.00 79.25 171 GLY A O 1
ATOM 1303 N N . TYR A 1 172 ? 12.567 -5.023 11.112 1.00 80.56 172 TYR A N 1
ATOM 1304 C CA . TYR A 1 172 ? 11.357 -4.208 11.106 1.00 80.56 172 TYR A CA 1
ATOM 1305 C C . TYR A 1 172 ? 10.444 -4.583 9.934 1.00 80.56 172 TYR A C 1
ATOM 1307 O O . TYR A 1 172 ? 10.858 -4.556 8.773 1.00 80.56 172 TYR A O 1
ATOM 1315 N N . ASN A 1 173 ? 9.193 -4.910 10.254 1.00 89.19 173 ASN A N 1
ATOM 1316 C CA . ASN A 1 173 ? 8.161 -5.223 9.272 1.00 89.19 173 ASN A CA 1
ATOM 1317 C C . ASN A 1 173 ? 7.658 -3.940 8.600 1.00 89.19 173 ASN A C 1
ATOM 1319 O O . ASN A 1 173 ? 7.248 -3.000 9.277 1.00 89.19 173 ASN A O 1
ATOM 1323 N N . HIS A 1 174 ? 7.660 -3.915 7.272 1.00 93.88 174 HIS A N 1
ATOM 1324 C CA . HIS A 1 174 ? 7.365 -2.734 6.473 1.00 93.88 174 HIS A CA 1
ATOM 1325 C C . HIS A 1 174 ? 6.443 -3.067 5.303 1.00 93.88 174 HIS A C 1
ATOM 1327 O O . HIS A 1 174 ? 6.678 -4.024 4.564 1.00 93.88 174 HIS A O 1
ATOM 1333 N N . PHE A 1 175 ? 5.389 -2.273 5.128 1.00 95.88 175 PHE A N 1
ATOM 1334 C CA . PHE A 1 175 ? 4.471 -2.444 4.008 1.00 95.88 175 PHE A CA 1
ATOM 1335 C C . PHE A 1 175 ? 4.969 -1.708 2.775 1.00 95.88 175 PHE A C 1
ATOM 1337 O O . PHE A 1 175 ? 5.253 -0.509 2.811 1.00 95.88 175 PHE A O 1
ATOM 1344 N N . VAL A 1 176 ? 4.998 -2.424 1.657 1.00 95.62 176 VAL A N 1
ATOM 1345 C CA . VAL A 1 176 ? 5.353 -1.868 0.352 1.00 95.62 176 VAL A CA 1
ATOM 1346 C C . VAL A 1 176 ? 4.386 -2.352 -0.720 1.00 95.62 176 VAL A C 1
ATOM 1348 O O . VAL A 1 176 ? 3.733 -3.385 -0.570 1.00 95.62 176 VAL A O 1
ATOM 1351 N N . VAL A 1 177 ? 4.292 -1.608 -1.821 1.00 95.75 177 VAL A N 1
ATOM 1352 C CA . VAL A 1 177 ? 3.485 -1.995 -2.982 1.00 95.75 177 VAL A CA 1
ATOM 1353 C C . VAL A 1 177 ? 4.401 -2.596 -4.042 1.00 95.75 177 VAL A C 1
ATOM 1355 O O . VAL A 1 177 ? 5.277 -1.916 -4.573 1.00 95.75 177 VAL A O 1
ATOM 1358 N N . ILE A 1 178 ? 4.181 -3.855 -4.399 1.00 93.50 178 ILE A N 1
ATOM 1359 C CA . ILE A 1 178 ? 4.777 -4.465 -5.587 1.00 93.50 178 ILE A CA 1
ATOM 1360 C C . ILE A 1 178 ? 4.032 -3.907 -6.801 1.00 93.50 178 ILE A C 1
ATOM 1362 O O . ILE A 1 178 ? 2.836 -4.143 -6.961 1.00 93.50 178 ILE A O 1
ATOM 1366 N N . LYS A 1 179 ? 4.736 -3.165 -7.661 1.00 88.81 179 LYS A N 1
ATOM 1367 C CA . LYS A 1 179 ? 4.196 -2.640 -8.928 1.00 88.81 179 LYS A CA 1
ATOM 1368 C C . LYS A 1 179 ? 4.174 -3.724 -10.006 1.00 88.81 179 LYS A C 1
ATOM 1370 O O . LYS A 1 179 ? 3.296 -3.734 -10.860 1.00 88.81 179 LYS A O 1
ATOM 1375 N N . GLY A 1 180 ? 5.162 -4.615 -9.969 1.00 87.62 180 GLY A N 1
ATOM 1376 C CA . GLY A 1 180 ? 5.310 -5.733 -10.892 1.00 87.62 180 GLY A CA 1
ATOM 1377 C C . GLY A 1 180 ? 6.733 -6.285 -10.900 1.00 87.62 180 GLY A C 1
ATOM 1378 O O . GLY A 1 180 ? 7.640 -5.728 -10.275 1.00 87.62 180 GLY A O 1
ATOM 1379 N N . VAL A 1 181 ? 6.928 -7.374 -11.640 1.00 87.06 181 VAL A N 1
ATOM 1380 C CA . VAL A 1 181 ? 8.235 -8.012 -11.830 1.00 87.06 181 VAL A CA 1
ATOM 1381 C C . VAL A 1 181 ? 8.574 -8.029 -13.315 1.00 87.06 181 VAL A C 1
ATOM 1383 O O . VAL A 1 181 ? 7.763 -8.451 -14.139 1.00 87.06 181 VAL A O 1
ATOM 1386 N N . ARG A 1 182 ? 9.775 -7.570 -13.675 1.00 84.50 182 ARG A N 1
ATOM 1387 C CA . ARG A 1 182 ? 10.252 -7.562 -15.065 1.00 84.50 182 ARG A CA 1
ATOM 1388 C C . ARG A 1 182 ? 11.755 -7.790 -15.124 1.00 84.50 182 ARG A C 1
ATOM 1390 O O . ARG A 1 182 ? 12.512 -7.140 -14.409 1.00 84.50 182 ARG A O 1
ATOM 1397 N N . ASN A 1 183 ? 12.188 -8.667 -16.032 1.00 86.56 183 ASN A N 1
ATOM 1398 C CA . ASN A 1 183 ? 13.600 -8.994 -16.268 1.00 86.56 183 ASN A CA 1
ATOM 1399 C C . ASN A 1 183 ? 14.339 -9.385 -14.972 1.00 86.56 183 ASN A C 1
ATOM 1401 O O . ASN A 1 183 ? 15.397 -8.834 -14.681 1.00 86.56 183 ASN A O 1
ATOM 1405 N N . GLY A 1 184 ? 13.736 -10.258 -14.157 1.00 86.12 184 GLY A N 1
ATOM 1406 C CA . GLY A 1 184 ? 14.326 -10.712 -12.890 1.00 86.12 184 GLY A CA 1
ATOM 1407 C C . GLY A 1 184 ? 14.404 -9.648 -11.788 1.00 86.12 184 GLY A C 1
ATOM 1408 O O . GLY A 1 184 ? 15.119 -9.837 -10.809 1.00 86.12 184 GLY A O 1
ATOM 1409 N N . ARG A 1 185 ? 13.698 -8.520 -11.942 1.00 88.81 185 ARG A N 1
ATOM 1410 C CA . ARG A 1 185 ? 13.692 -7.419 -10.974 1.00 88.81 185 ARG A CA 1
ATOM 1411 C C . ARG A 1 185 ? 12.286 -7.089 -10.502 1.00 88.81 185 ARG A C 1
ATOM 1413 O O . ARG A 1 185 ? 11.360 -7.017 -11.313 1.00 88.81 185 ARG A O 1
ATOM 1420 N N . VAL A 1 186 ? 12.154 -6.844 -9.206 1.00 90.94 186 VAL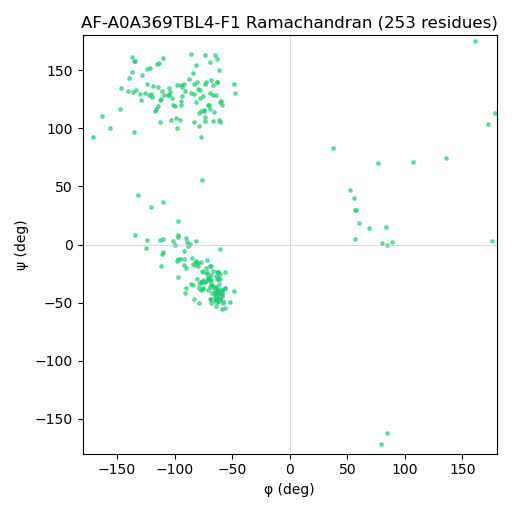 A N 1
ATOM 1421 C CA . VAL A 1 186 ? 10.916 -6.443 -8.538 1.00 90.94 186 VAL A CA 1
ATOM 1422 C C . VAL A 1 186 ? 10.884 -4.922 -8.437 1.00 90.94 186 VAL A C 1
ATOM 1424 O O . VAL A 1 186 ? 11.800 -4.299 -7.895 1.00 90.94 186 VAL A O 1
ATOM 1427 N N . PHE A 1 187 ? 9.830 -4.318 -8.977 1.00 91.94 187 PHE A N 1
ATOM 1428 C CA . PHE A 1 187 ? 9.581 -2.883 -8.888 1.00 91.94 187 PHE A CA 1
ATOM 1429 C C . PHE A 1 187 ? 8.671 -2.625 -7.696 1.00 91.94 187 PHE A C 1
ATOM 1431 O O . PHE A 1 187 ? 7.547 -3.126 -7.648 1.00 91.94 187 PHE A O 1
ATOM 1438 N N . VAL A 1 188 ? 9.156 -1.831 -6.749 1.00 92.56 188 VAL A N 1
ATOM 1439 C CA . VAL A 1 188 ? 8.502 -1.599 -5.463 1.00 92.56 188 VAL A CA 1
ATOM 1440 C C . VAL A 1 188 ? 8.238 -0.109 -5.292 1.00 92.56 188 VAL A C 1
ATOM 1442 O O . VAL A 1 188 ? 9.142 0.708 -5.440 1.00 92.56 188 VAL A O 1
ATOM 1445 N N . ALA A 1 189 ? 7.004 0.246 -4.960 1.00 93.75 189 ALA A N 1
ATOM 1446 C CA . ALA A 1 189 ? 6.635 1.560 -4.460 1.00 93.75 189 ALA A CA 1
ATOM 1447 C C . ALA A 1 189 ? 6.626 1.510 -2.925 1.00 93.75 189 ALA A C 1
ATOM 1449 O O . ALA A 1 189 ? 5.753 0.891 -2.314 1.00 93.75 189 ALA A O 1
ATOM 1450 N N . ASP A 1 190 ? 7.634 2.126 -2.311 1.00 94.75 190 ASP A N 1
ATOM 1451 C CA . ASP A 1 190 ? 7.819 2.157 -0.863 1.00 94.75 190 ASP A CA 1
ATOM 1452 C C . ASP A 1 190 ? 7.357 3.515 -0.292 1.00 94.75 190 ASP A C 1
ATOM 1454 O O . ASP A 1 190 ? 7.922 4.547 -0.663 1.00 94.75 190 ASP A O 1
ATOM 1458 N N . PRO A 1 191 ? 6.372 3.565 0.622 1.00 95.38 191 PRO A N 1
ATOM 1459 C CA . PRO A 1 191 ? 5.911 4.825 1.214 1.00 95.38 191 PRO A CA 1
ATOM 1460 C C . PRO A 1 191 ? 6.969 5.593 2.023 1.00 95.38 191 PRO A C 1
ATOM 1462 O O . PRO A 1 191 ? 6.857 6.810 2.180 1.00 95.38 191 PRO A O 1
ATOM 1465 N N . ALA A 1 192 ? 7.998 4.913 2.530 1.00 93.31 192 ALA A N 1
ATOM 1466 C CA . ALA A 1 192 ? 9.092 5.511 3.292 1.00 93.31 192 ALA A CA 1
ATOM 1467 C C . ALA A 1 192 ? 10.260 5.937 2.391 1.00 93.31 192 ALA A C 1
ATOM 1469 O O . ALA A 1 192 ? 10.832 7.014 2.577 1.00 93.31 192 ALA A O 1
ATOM 1470 N N . PHE A 1 193 ? 10.615 5.102 1.408 1.00 90.81 193 PHE A N 1
ATOM 1471 C CA . PHE A 1 193 ? 11.832 5.276 0.602 1.00 90.81 193 PHE A CA 1
ATOM 1472 C C . PHE A 1 193 ? 11.589 5.661 -0.867 1.00 90.81 193 PHE A C 1
ATOM 1474 O O . PHE A 1 193 ? 12.550 6.008 -1.558 1.00 90.81 193 PHE A O 1
ATOM 1481 N N . GLY A 1 194 ? 10.340 5.645 -1.332 1.00 90.56 194 GLY A N 1
ATOM 1482 C CA . GLY A 1 194 ? 9.919 5.921 -2.707 1.00 90.56 194 GLY A CA 1
ATOM 1483 C C . GLY A 1 194 ? 10.009 4.711 -3.638 1.00 90.56 194 GLY A C 1
ATOM 1484 O O . GLY A 1 194 ? 10.074 3.561 -3.204 1.00 90.56 194 GLY A O 1
ATOM 1485 N N . ASN A 1 195 ? 10.008 4.953 -4.949 1.00 90.38 195 ASN A N 1
ATOM 1486 C CA . ASN A 1 195 ? 10.166 3.889 -5.940 1.00 90.38 195 ASN A CA 1
ATOM 1487 C C . ASN A 1 195 ? 11.573 3.272 -5.860 1.00 90.38 195 ASN A C 1
ATOM 1489 O O . ASN A 1 195 ? 12.584 3.976 -5.925 1.00 90.38 195 ASN A O 1
ATOM 1493 N N . ARG A 1 196 ? 11.638 1.942 -5.766 1.00 89.06 196 ARG A N 1
ATOM 1494 C CA . ARG A 1 196 ? 12.871 1.149 -5.727 1.00 89.06 196 ARG A CA 1
ATOM 1495 C C . ARG A 1 196 ? 12.775 -0.047 -6.666 1.00 89.06 196 ARG A C 1
ATOM 1497 O O . ARG A 1 196 ? 11.689 -0.510 -7.009 1.00 89.06 196 ARG A O 1
ATOM 1504 N N . VAL A 1 197 ? 13.936 -0.556 -7.055 1.00 90.44 197 VAL A N 1
ATOM 1505 C CA . VAL A 1 197 ? 14.072 -1.774 -7.853 1.00 90.44 197 VAL A CA 1
ATOM 1506 C C . VAL A 1 197 ? 15.008 -2.711 -7.106 1.00 90.44 197 VAL A C 1
ATOM 1508 O O . VAL A 1 197 ? 16.077 -2.278 -6.677 1.00 90.44 197 VAL A O 1
ATOM 1511 N N . ARG A 1 198 ? 14.604 -3.969 -6.941 1.00 90.31 198 ARG A N 1
ATOM 1512 C CA . ARG A 1 198 ? 15.410 -5.028 -6.314 1.00 90.31 198 ARG A CA 1
ATOM 1513 C C . ARG A 1 198 ? 15.558 -6.204 -7.270 1.00 90.31 198 ARG A C 1
ATOM 1515 O O . ARG A 1 198 ? 14.694 -6.395 -8.128 1.00 90.31 198 ARG A O 1
ATOM 1522 N N . SER A 1 199 ? 16.654 -6.954 -7.175 1.00 93.44 199 SER A N 1
ATOM 1523 C CA . SER A 1 199 ? 16.719 -8.282 -7.799 1.00 93.44 199 SER A CA 1
ATOM 1524 C C . SER A 1 199 ? 15.673 -9.191 -7.142 1.00 93.44 199 SER A C 1
ATOM 1526 O O . SER A 1 199 ? 15.182 -8.890 -6.053 1.00 93.44 199 SER A O 1
ATOM 1528 N N . LEU A 1 200 ? 15.283 -10.274 -7.816 1.00 92.06 200 LEU A N 1
ATOM 1529 C CA . LEU A 1 200 ? 14.417 -11.279 -7.193 1.00 92.06 200 LEU A CA 1
ATOM 1530 C C . LEU A 1 200 ? 15.065 -11.881 -5.942 1.00 92.06 200 LEU A C 1
ATOM 1532 O O . LEU A 1 200 ? 14.388 -12.006 -4.933 1.00 92.06 200 LEU A O 1
ATOM 1536 N N . GLU A 1 201 ? 16.364 -12.165 -6.008 1.00 93.38 201 GLU A N 1
ATOM 1537 C CA . GLU A 1 201 ? 17.167 -12.720 -4.911 1.00 93.38 201 GLU A CA 1
ATOM 1538 C C . GLU A 1 201 ? 17.144 -11.807 -3.675 1.00 93.38 201 GLU A C 1
ATOM 1540 O O . GLU A 1 201 ? 16.689 -12.218 -2.612 1.00 93.38 201 GLU A O 1
ATOM 1545 N N . ASP A 1 202 ? 17.513 -10.529 -3.831 1.00 93.25 202 ASP A N 1
ATOM 1546 C CA . ASP A 1 202 ? 17.524 -9.564 -2.723 1.00 93.25 202 ASP A CA 1
ATOM 1547 C C . ASP A 1 202 ? 16.128 -9.326 -2.137 1.00 93.25 202 ASP A C 1
ATOM 1549 O O . ASP A 1 202 ? 15.995 -8.904 -0.988 1.00 93.25 202 ASP A O 1
ATOM 1553 N N . PHE A 1 203 ? 15.091 -9.463 -2.969 1.00 94.12 203 PHE A N 1
ATOM 1554 C CA . PHE A 1 203 ? 13.714 -9.279 -2.540 1.00 94.12 203 PHE A CA 1
ATOM 1555 C C . PHE A 1 203 ? 13.213 -10.493 -1.755 1.00 94.12 203 PHE A C 1
ATOM 1557 O O . PHE A 1 203 ? 12.518 -10.307 -0.763 1.00 94.12 203 PHE A O 1
ATOM 1564 N N . ASP A 1 204 ? 13.574 -11.710 -2.163 1.00 94.44 204 ASP A N 1
ATOM 1565 C CA . ASP A 1 204 ? 13.193 -12.949 -1.477 1.00 94.44 204 ASP A CA 1
ATOM 1566 C C . ASP A 1 204 ? 13.740 -12.999 -0.044 1.00 94.44 204 ASP A C 1
ATOM 1568 O O . ASP A 1 204 ? 13.014 -13.340 0.885 1.00 94.44 204 ASP A O 1
ATOM 1572 N N . GLU A 1 205 ? 14.977 -12.537 0.164 1.00 92.88 205 GLU A N 1
ATOM 1573 C CA . GLU A 1 205 ? 15.593 -12.470 1.497 1.00 92.88 205 GLU A CA 1
ATOM 1574 C C . GLU A 1 205 ? 14.837 -11.560 2.481 1.00 92.88 205 GLU A C 1
ATOM 1576 O O . GLU A 1 205 ? 14.807 -11.826 3.685 1.00 92.88 205 GLU A O 1
ATOM 1581 N N . GLU A 1 206 ? 14.235 -10.470 1.991 1.00 92.38 206 GLU A N 1
ATOM 1582 C CA . GLU A 1 206 ? 13.474 -9.526 2.818 1.00 92.38 206 GLU A CA 1
ATOM 1583 C C . GLU A 1 206 ? 11.968 -9.814 2.830 1.00 92.38 206 GLU A C 1
ATOM 1585 O O . GLU A 1 206 ? 11.238 -9.239 3.636 1.00 92.38 206 GLU A O 1
ATOM 1590 N N . TRP A 1 207 ? 11.458 -10.669 1.951 1.00 94.00 207 TRP A N 1
ATOM 1591 C CA . TRP A 1 207 ? 10.026 -10.859 1.760 1.00 94.00 207 TRP A CA 1
ATOM 1592 C C . TRP A 1 207 ? 9.477 -12.022 2.589 1.00 94.00 207 TRP A C 1
ATOM 1594 O O . TRP A 1 207 ? 10.048 -13.100 2.671 1.00 94.00 207 TRP A O 1
ATOM 1604 N N . ASN A 1 208 ? 8.310 -11.830 3.207 1.00 89.94 208 ASN A N 1
ATOM 1605 C CA . ASN A 1 208 ? 7.706 -12.857 4.063 1.00 89.94 208 ASN A CA 1
ATOM 1606 C C . ASN A 1 208 ? 6.783 -13.853 3.319 1.00 89.94 208 ASN A C 1
ATOM 1608 O O . ASN A 1 208 ? 6.145 -14.704 3.958 1.00 89.94 208 ASN A O 1
ATOM 1612 N N . GLY A 1 209 ? 6.659 -13.714 1.995 1.00 91.12 209 GLY A N 1
ATOM 1613 C CA . GLY A 1 209 ? 5.807 -14.545 1.141 1.00 91.12 209 GLY A CA 1
ATOM 1614 C C . GLY A 1 209 ? 4.324 -14.162 1.134 1.00 91.12 209 GLY A C 1
ATOM 1615 O O . GLY A 1 209 ? 3.523 -14.848 0.503 1.00 91.12 209 GLY A O 1
ATOM 1616 N N . VAL A 1 210 ? 3.906 -13.112 1.849 1.00 92.75 210 VAL A N 1
ATOM 1617 C CA . VAL A 1 210 ? 2.490 -12.731 1.957 1.00 92.75 210 VAL A CA 1
ATOM 1618 C C . VAL A 1 210 ? 2.180 -11.522 1.091 1.00 92.75 210 VAL A C 1
ATOM 1620 O O . VAL A 1 210 ? 2.853 -10.500 1.180 1.00 92.75 210 VAL A O 1
ATOM 1623 N N . VAL A 1 211 ? 1.111 -11.618 0.302 1.00 94.38 211 VAL A N 1
ATOM 1624 C CA . VAL A 1 211 ? 0.609 -10.522 -0.529 1.00 94.38 211 VAL A CA 1
ATOM 1625 C C . VAL A 1 211 ? -0.881 -10.287 -0.304 1.00 94.38 211 VAL A C 1
ATOM 1627 O O . VAL A 1 211 ? -1.657 -11.219 -0.095 1.00 94.38 211 VAL A O 1
ATOM 1630 N N . LEU A 1 212 ? -1.279 -9.025 -0.390 1.00 94.50 212 LEU A N 1
ATOM 1631 C CA . LEU A 1 212 ? -2.647 -8.546 -0.305 1.00 94.50 212 LEU A CA 1
ATOM 1632 C C . LEU A 1 212 ? -3.020 -7.903 -1.645 1.00 94.50 212 LEU A C 1
ATOM 1634 O O . LEU A 1 212 ? -2.417 -6.916 -2.075 1.00 94.50 212 LEU A O 1
ATOM 1638 N N . VAL A 1 213 ? -4.004 -8.489 -2.319 1.00 91.94 213 VAL A N 1
ATOM 1639 C CA . VAL A 1 213 ? -4.419 -8.118 -3.676 1.00 91.94 213 VAL A CA 1
ATOM 1640 C C . VAL A 1 213 ? -5.797 -7.477 -3.628 1.00 91.94 213 VAL A C 1
ATOM 1642 O O . VAL A 1 213 ? -6.715 -8.038 -3.037 1.00 91.94 213 VAL A O 1
ATOM 1645 N N . PHE A 1 214 ? -5.951 -6.332 -4.290 1.00 90.19 214 PHE A N 1
ATOM 1646 C CA . PHE A 1 214 ? -7.210 -5.592 -4.385 1.00 90.19 214 PHE A CA 1
ATOM 1647 C C . PHE A 1 214 ? -7.736 -5.716 -5.811 1.00 90.19 214 PHE A C 1
ATOM 1649 O O . PHE A 1 214 ? -7.001 -5.437 -6.756 1.00 90.19 214 PHE A O 1
ATOM 1656 N N . VAL A 1 215 ? -8.996 -6.113 -5.979 1.00 85.19 215 VAL A N 1
ATOM 1657 C CA . VAL A 1 215 ? -9.634 -6.283 -7.292 1.00 85.19 215 VAL A CA 1
ATOM 1658 C C . VAL A 1 215 ? -11.013 -5.630 -7.278 1.00 85.19 215 VAL A C 1
ATOM 1660 O O . VAL A 1 215 ? -11.797 -5.862 -6.363 1.00 85.19 215 VAL A O 1
ATOM 1663 N N . ARG A 1 216 ? -11.356 -4.844 -8.303 1.00 78.06 216 ARG A N 1
ATOM 1664 C CA . ARG A 1 216 ? -12.728 -4.348 -8.523 1.00 78.06 216 ARG A CA 1
ATOM 1665 C C . ARG A 1 216 ? -13.366 -5.133 -9.669 1.00 78.06 216 ARG A C 1
ATOM 1667 O O . ARG A 1 216 ? -12.716 -5.354 -10.684 1.00 78.06 216 ARG A O 1
ATOM 1674 N N . ARG A 1 217 ? -14.621 -5.582 -9.528 1.00 64.44 217 ARG A N 1
ATOM 1675 C CA . ARG A 1 217 ? -15.315 -6.354 -10.590 1.00 64.44 217 ARG A CA 1
ATOM 1676 C C . ARG A 1 217 ? -15.665 -5.507 -11.816 1.00 64.44 217 ARG A C 1
ATOM 1678 O O . ARG A 1 217 ? -15.767 -6.036 -12.914 1.00 64.44 217 ARG A O 1
ATOM 1685 N N . ASP A 1 218 ? -15.880 -4.218 -11.608 1.00 65.75 218 ASP A N 1
ATOM 1686 C CA . ASP A 1 218 ? -16.255 -3.227 -12.616 1.00 65.75 218 ASP A CA 1
ATOM 1687 C C . ASP A 1 218 ? -15.039 -2.545 -13.266 1.00 65.75 218 ASP A C 1
ATOM 1689 O O . ASP A 1 218 ? -15.146 -2.028 -14.377 1.00 65.75 218 ASP A O 1
ATOM 1693 N N . LEU A 1 219 ? -13.868 -2.585 -12.621 1.00 59.00 219 LEU A N 1
ATOM 1694 C CA . LEU A 1 219 ? -12.601 -2.179 -13.223 1.00 59.00 219 LEU A CA 1
ATOM 1695 C C . LEU A 1 219 ? -11.861 -3.412 -13.728 1.00 59.00 219 LEU A C 1
ATOM 1697 O O . LEU A 1 219 ? -11.178 -4.111 -12.983 1.00 59.00 219 LEU A O 1
ATOM 1701 N N . SER A 1 220 ? -11.959 -3.651 -15.036 1.00 51.41 220 SER A N 1
ATOM 1702 C CA . SER A 1 220 ? -11.000 -4.512 -15.724 1.00 51.41 220 SER A CA 1
ATOM 1703 C C . SER A 1 220 ? -9.583 -4.082 -15.335 1.00 51.41 220 SER A C 1
ATOM 1705 O O . SER A 1 220 ? -9.271 -2.890 -15.325 1.00 51.41 220 SER A O 1
ATOM 1707 N N . ALA A 1 221 ? -8.695 -5.044 -15.090 1.00 52.03 221 ALA A N 1
ATOM 1708 C CA . ALA A 1 221 ? -7.289 -4.777 -14.804 1.00 52.03 221 ALA A CA 1
ATOM 1709 C C . ALA A 1 221 ? -6.556 -4.039 -15.955 1.00 52.03 221 ALA A C 1
ATOM 1711 O O . ALA A 1 221 ? -5.410 -3.635 -15.808 1.00 52.03 221 ALA A O 1
ATOM 1712 N N . SER A 1 222 ? -7.231 -3.802 -17.089 1.00 46.19 222 SER A N 1
ATOM 1713 C CA . SER A 1 222 ? -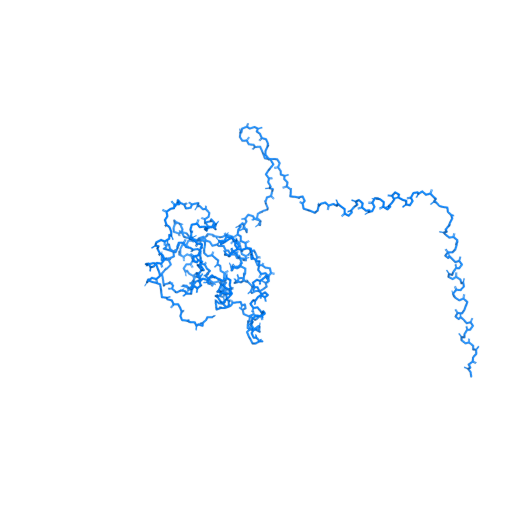6.810 -2.873 -18.145 1.00 46.19 222 SER A CA 1
ATOM 1714 C C . SER A 1 222 ? -6.925 -1.381 -17.784 1.00 46.19 222 SER A C 1
ATOM 1716 O O . SER A 1 222 ? -6.407 -0.558 -18.529 1.00 46.19 222 SER A O 1
ATOM 1718 N N . GLY A 1 223 ? -7.620 -1.011 -16.702 1.00 48.62 223 GLY A N 1
ATOM 1719 C CA . GLY A 1 223 ? -7.712 0.369 -16.196 1.00 48.62 223 GLY A CA 1
ATOM 1720 C C . GLY A 1 223 ? -6.574 0.772 -15.249 1.00 48.62 223 GLY A C 1
ATOM 1721 O O . GLY A 1 223 ? -6.566 1.892 -14.745 1.00 48.62 223 GLY A O 1
ATOM 1722 N N . PHE A 1 224 ? -5.637 -0.141 -14.995 1.00 56.69 224 PHE A N 1
ATOM 1723 C CA . PHE A 1 224 ? -4.542 0.021 -14.047 1.00 56.69 224 PHE A CA 1
ATOM 1724 C C . PHE A 1 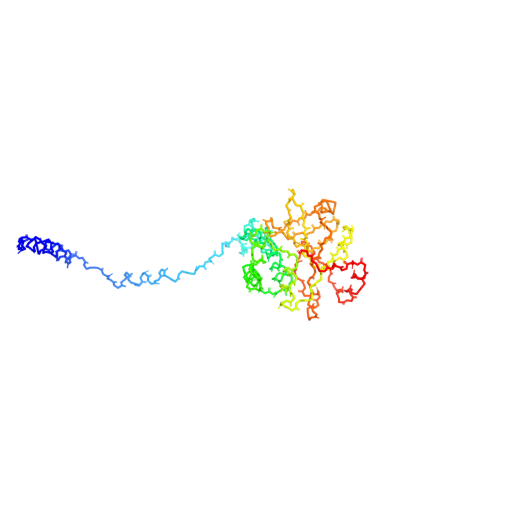224 ? -3.386 0.859 -14.623 1.00 56.69 224 PHE A C 1
ATOM 1726 O O . PHE A 1 224 ? -2.961 0.622 -15.752 1.00 56.69 224 PHE A O 1
ATOM 1733 N N . LYS A 1 225 ? -2.870 1.824 -13.841 1.00 64.44 225 LYS A N 1
ATOM 1734 C CA . LYS A 1 225 ? -1.910 2.859 -14.300 1.00 64.44 225 LYS A CA 1
ATOM 1735 C C . LYS A 1 225 ? -0.592 2.939 -13.514 1.00 64.44 225 LYS A C 1
ATOM 1737 O O . LYS A 1 225 ? 0.195 3.859 -13.751 1.00 64.44 225 LYS A O 1
ATOM 1742 N N . LEU A 1 226 ? -0.341 2.050 -12.549 1.00 59.91 226 LEU A N 1
ATOM 1743 C CA . LEU A 1 226 ? 0.904 2.111 -11.777 1.00 59.91 226 LEU A CA 1
ATOM 1744 C C . LEU A 1 226 ? 2.044 1.536 -12.635 1.00 59.91 226 LEU A C 1
ATOM 1746 O O . LEU A 1 226 ? 2.296 0.333 -12.659 1.00 59.91 226 LEU A O 1
ATOM 1750 N N . GLU A 1 227 ? 2.731 2.408 -13.365 1.00 60.84 227 GLU A N 1
ATOM 1751 C CA . GLU A 1 227 ? 3.776 2.005 -14.300 1.00 60.84 227 GLU A CA 1
ATOM 1752 C C . GLU A 1 227 ? 4.994 1.469 -13.535 1.00 60.84 227 GLU A C 1
ATOM 1754 O O . GLU A 1 227 ? 5.670 2.182 -12.780 1.00 60.84 227 GLU A O 1
ATOM 1759 N N . ALA A 1 228 ? 5.319 0.193 -13.734 1.00 53.59 228 ALA A N 1
ATOM 1760 C CA . ALA A 1 228 ? 6.550 -0.421 -13.247 1.00 53.59 228 ALA A CA 1
ATOM 1761 C C . ALA A 1 228 ? 7.749 0.009 -14.116 1.00 53.59 228 ALA A C 1
ATOM 1763 O O . ALA A 1 228 ? 8.407 -0.827 -14.717 1.00 53.59 228 ALA A O 1
ATOM 1764 N N . GLY A 1 229 ? 7.996 1.318 -14.271 1.00 45.47 229 GLY A N 1
ATOM 1765 C CA . GLY A 1 229 ? 9.181 1.881 -14.944 1.00 45.47 229 GLY A CA 1
ATOM 1766 C C . GLY A 1 229 ? 9.431 1.443 -16.397 1.00 45.47 229 GLY A C 1
ATOM 1767 O O . GLY A 1 229 ? 10.464 1.789 -16.964 1.00 45.47 229 GLY A O 1
ATOM 1768 N N . ALA A 1 230 ? 8.527 0.676 -17.001 1.00 38.28 230 ALA A N 1
ATOM 1769 C CA . ALA A 1 230 ? 8.613 0.190 -18.361 1.00 38.28 230 ALA A CA 1
ATOM 1770 C C . ALA A 1 230 ? 7.217 -0.287 -18.785 1.00 38.28 230 ALA A C 1
ATOM 1772 O O . ALA A 1 230 ? 6.742 -1.311 -18.289 1.00 38.28 230 ALA A O 1
ATOM 1773 N N . ALA A 1 231 ? 6.596 0.457 -19.704 1.00 33.50 231 ALA A N 1
ATOM 1774 C CA . ALA A 1 231 ? 5.250 0.196 -20.200 1.00 33.50 231 ALA A CA 1
ATOM 1775 C C . ALA A 1 231 ? 5.060 -1.290 -20.571 1.00 33.50 231 ALA A C 1
ATOM 1777 O O . ALA A 1 231 ? 5.916 -1.858 -21.273 1.00 33.50 231 ALA A O 1
ATOM 1778 N N . PRO A 1 232 ? 3.984 -1.947 -20.107 1.00 33.94 232 PRO A N 1
ATOM 1779 C CA . PRO A 1 232 ? 3.626 -3.267 -20.592 1.00 33.94 232 PRO A CA 1
ATOM 1780 C C . PRO A 1 232 ? 3.040 -3.148 -22.012 1.00 33.94 232 PRO A C 1
ATOM 1782 O O . PRO A 1 232 ? 2.234 -2.249 -22.269 1.00 33.94 232 PRO A O 1
ATOM 1785 N N . PRO A 1 233 ? 3.392 -4.049 -22.950 1.00 30.98 233 PRO A N 1
ATOM 1786 C CA . PRO A 1 233 ? 2.617 -4.188 -24.174 1.00 30.98 233 PRO A CA 1
ATOM 1787 C C . PRO A 1 233 ? 1.197 -4.596 -23.773 1.00 30.98 233 PRO A C 1
ATOM 1789 O O . PRO A 1 233 ? 0.983 -5.559 -23.034 1.00 30.98 233 PRO A O 1
ATOM 1792 N N . THR A 1 234 ? 0.222 -3.798 -24.183 1.00 35.53 234 THR A N 1
ATOM 1793 C CA . THR A 1 234 ? -1.172 -3.990 -23.798 1.00 35.53 234 THR A CA 1
ATOM 1794 C C . THR A 1 234 ? -1.761 -5.241 -24.452 1.00 35.53 234 THR A C 1
ATOM 1796 O O . THR A 1 234 ? -1.375 -5.609 -25.561 1.00 35.53 234 THR A O 1
ATOM 1799 N N . ARG A 1 235 ? -2.825 -5.745 -23.802 1.00 35.59 235 ARG A N 1
ATOM 1800 C CA . ARG A 1 235 ? -3.982 -6.478 -24.361 1.00 35.59 235 ARG A CA 1
ATOM 1801 C C . ARG A 1 235 ? -4.039 -7.989 -24.091 1.00 35.59 235 ARG A C 1
ATOM 1803 O O . ARG A 1 235 ? -3.924 -8.786 -25.001 1.00 35.59 235 ARG A O 1
ATOM 1810 N N . GLU A 1 236 ? -4.312 -8.339 -22.830 1.00 36.88 236 GLU A N 1
ATOM 1811 C CA . GLU A 1 236 ? -5.304 -9.351 -22.393 1.00 36.88 236 GLU A CA 1
ATOM 1812 C C . GLU A 1 236 ? -5.161 -9.575 -20.878 1.00 36.88 236 GLU A C 1
ATOM 1814 O O . GLU A 1 236 ? -4.222 -10.229 -20.417 1.00 36.88 236 GLU A O 1
ATOM 1819 N N . LEU A 1 237 ? -6.067 -9.016 -20.066 1.00 42.78 237 LEU A N 1
ATOM 1820 C CA . LEU A 1 237 ? -5.980 -9.170 -18.605 1.00 42.78 237 LEU A CA 1
ATOM 1821 C C . LEU A 1 237 ? -7.291 -9.517 -17.891 1.00 42.78 237 LEU A C 1
ATOM 1823 O O . LEU A 1 237 ? -7.305 -9.572 -16.668 1.00 42.78 237 LEU A O 1
ATOM 1827 N N . VAL A 1 238 ? -8.371 -9.819 -18.615 1.00 37.19 238 VAL A N 1
ATOM 1828 C CA . VAL A 1 238 ? -9.664 -10.151 -17.979 1.00 37.19 238 VAL A CA 1
ATOM 1829 C C . VAL A 1 238 ? -9.909 -11.662 -17.852 1.00 37.19 238 VAL A C 1
ATOM 1831 O O . VAL A 1 238 ? -10.753 -12.079 -17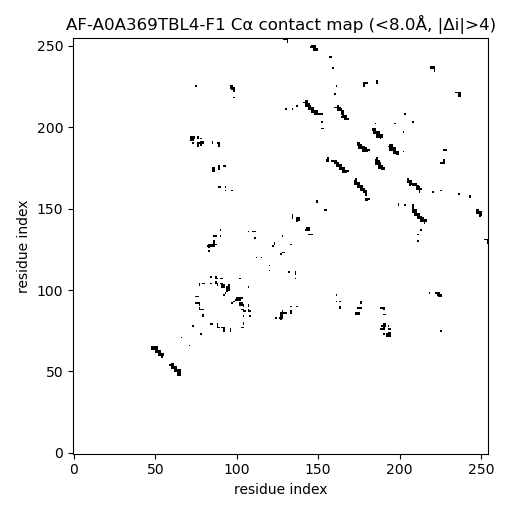.072 1.00 37.19 238 VAL A O 1
ATOM 1834 N N . VAL A 1 239 ? -9.123 -12.520 -18.510 1.00 34.03 239 VAL A N 1
ATOM 1835 C CA . VAL A 1 239 ? -9.388 -13.979 -18.535 1.00 34.03 239 VAL A CA 1
ATOM 1836 C C . VAL A 1 239 ? -8.534 -14.785 -17.532 1.00 34.03 239 VAL A C 1
ATOM 1838 O O . VAL A 1 239 ? -8.688 -15.994 -17.405 1.00 34.03 239 VAL A O 1
ATOM 1841 N N . LEU A 1 240 ? -7.651 -14.150 -16.749 1.00 40.66 240 LEU A N 1
ATOM 1842 C CA . LEU A 1 240 ? -6.614 -14.871 -15.982 1.00 40.66 240 LEU A CA 1
ATOM 1843 C C . LEU A 1 240 ? -6.742 -14.854 -14.457 1.00 40.66 240 LEU A C 1
ATOM 1845 O O . LEU A 1 240 ? -5.902 -15.440 -13.776 1.00 40.66 240 LEU A O 1
ATOM 1849 N N . LEU A 1 241 ? -7.799 -14.263 -13.902 1.00 44.94 241 LEU A N 1
ATOM 1850 C CA . LEU A 1 241 ? -7.995 -14.281 -12.448 1.00 44.94 241 LEU A CA 1
ATOM 1851 C C . LEU A 1 241 ? -8.346 -15.679 -11.906 1.00 44.94 241 LEU A C 1
ATOM 1853 O O . LEU A 1 241 ? -8.124 -15.932 -10.730 1.00 44.94 241 LEU A O 1
ATOM 1857 N N . ASN A 1 242 ? -8.809 -16.614 -12.745 1.00 41.91 242 ASN A N 1
ATOM 1858 C CA . ASN A 1 242 ? -9.180 -17.959 -12.290 1.00 41.91 242 ASN A CA 1
ATOM 1859 C C . ASN A 1 242 ? -7.988 -18.945 -12.162 1.00 41.91 242 ASN A C 1
ATOM 1861 O O . ASN A 1 242 ? -7.863 -19.582 -11.119 1.00 41.91 242 ASN A O 1
ATOM 1865 N N . PRO A 1 243 ? -7.062 -19.067 -13.141 1.00 43.03 243 PRO A N 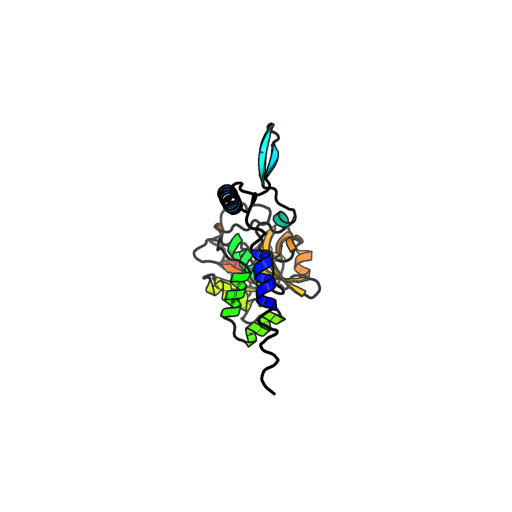1
ATOM 1866 C CA . PRO A 1 243 ? -5.942 -20.017 -13.039 1.00 43.03 243 PRO A CA 1
ATOM 1867 C C . PRO A 1 243 ? -4.720 -19.503 -12.253 1.00 43.03 243 PRO A C 1
ATOM 1869 O O . PRO A 1 243 ? -3.865 -20.297 -11.865 1.00 43.03 243 PRO A O 1
ATOM 1872 N N . VAL A 1 244 ? -4.591 -18.188 -12.021 1.00 45.66 244 VAL A N 1
ATOM 1873 C CA . VAL A 1 244 ? -3.490 -17.641 -11.199 1.00 45.66 244 VAL A CA 1
ATOM 1874 C C . VAL A 1 244 ? -3.781 -17.831 -9.709 1.00 45.66 244 VAL A C 1
ATOM 1876 O O . VAL A 1 244 ? -2.875 -18.176 -8.957 1.00 45.66 244 VAL A O 1
ATOM 1879 N N . LEU A 1 245 ? -5.045 -17.692 -9.292 1.00 44.03 245 LEU A N 1
ATOM 1880 C CA . LEU A 1 245 ? -5.459 -17.893 -7.901 1.00 44.03 245 LEU A CA 1
ATOM 1881 C C . LEU A 1 245 ? -5.526 -19.373 -7.494 1.00 44.03 245 LEU A C 1
ATOM 1883 O O . LEU A 1 245 ? -5.371 -19.676 -6.318 1.00 44.03 245 LEU A O 1
ATOM 1887 N N . SER A 1 246 ? -5.691 -20.311 -8.434 1.00 50.78 246 SER A N 1
ATOM 1888 C CA . SER A 1 246 ? -5.809 -21.742 -8.102 1.00 50.78 246 SER A CA 1
ATOM 1889 C C . SER A 1 246 ? -4.530 -22.356 -7.516 1.00 50.78 246 SER A C 1
ATOM 1891 O O . SER A 1 246 ? -4.602 -23.370 -6.831 1.00 50.78 246 SER A O 1
ATOM 1893 N N . ASN A 1 247 ? -3.365 -21.752 -7.779 1.00 47.81 247 ASN A N 1
ATOM 1894 C CA . ASN A 1 247 ? -2.061 -22.209 -7.277 1.00 47.81 247 ASN A CA 1
ATOM 1895 C C . ASN A 1 247 ? -1.544 -21.392 -6.084 1.00 47.81 247 ASN A C 1
ATOM 1897 O O . ASN A 1 247 ? -0.423 -21.616 -5.628 1.00 47.81 247 ASN A O 1
ATOM 1901 N N . ILE A 1 248 ? -2.327 -20.428 -5.604 1.00 55.09 248 ILE A N 1
ATOM 1902 C CA . ILE A 1 248 ? -1.952 -19.543 -4.509 1.00 55.09 248 ILE A CA 1
ATOM 1903 C C . ILE A 1 248 ? -2.883 -19.852 -3.343 1.00 55.09 248 ILE A C 1
ATOM 1905 O O . ILE A 1 248 ? -4.102 -19.736 -3.459 1.00 55.09 248 ILE A O 1
ATOM 1909 N N . ARG A 1 249 ? -2.314 -20.283 -2.216 1.00 63.31 249 ARG A N 1
ATOM 1910 C CA . ARG A 1 249 ? -3.122 -20.653 -1.053 1.00 63.31 249 ARG A CA 1
ATOM 1911 C C . ARG A 1 249 ? -3.710 -19.377 -0.436 1.00 63.31 249 ARG A C 1
ATOM 1913 O O . ARG A 1 249 ? -2.930 -18.496 -0.053 1.00 63.31 249 ARG A O 1
ATOM 1920 N N . PRO A 1 250 ? -5.051 -19.245 -0.361 1.00 63.47 250 PRO A N 1
ATOM 1921 C CA . PRO A 1 250 ? -5.660 -18.135 0.351 1.00 63.47 250 PRO A CA 1
ATOM 1922 C C . PRO A 1 250 ? -5.282 -18.246 1.823 1.00 63.47 250 PRO A C 1
ATOM 1924 O O . PRO A 1 250 ? -5.229 -19.341 2.389 1.00 63.47 250 PRO A O 1
ATOM 1927 N N . LEU A 1 251 ? -4.987 -17.108 2.431 1.00 61.16 251 LEU A N 1
ATOM 1928 C CA . LEU A 1 251 ? -4.625 -17.067 3.833 1.00 61.16 251 LEU A CA 1
ATOM 1929 C C . LEU A 1 251 ? -5.888 -17.058 4.717 1.00 61.16 251 LEU A C 1
ATOM 1931 O O . LEU A 1 251 ? -6.776 -16.237 4.477 1.00 61.16 251 LEU A O 1
ATOM 1935 N N . PRO A 1 252 ? -5.993 -17.946 5.727 1.00 51.03 252 PRO A N 1
ATOM 1936 C CA . PRO A 1 252 ? -7.082 -17.905 6.700 1.00 51.03 252 PRO A CA 1
ATOM 1937 C C . PRO A 1 252 ? -6.950 -16.658 7.586 1.00 51.03 252 PRO A C 1
ATOM 1939 O O . PRO A 1 252 ? -5.842 -16.246 7.919 1.00 51.03 252 PRO A O 1
ATOM 1942 N N . GLY A 1 253 ? -8.079 -16.032 7.921 1.00 49.09 253 GLY A N 1
ATOM 1943 C CA . GLY A 1 253 ? -8.114 -14.753 8.629 1.00 49.09 253 GLY A CA 1
ATOM 1944 C C . GLY A 1 253 ? -7.584 -14.840 10.059 1.00 49.09 253 GLY A C 1
ATOM 1945 O O . GLY A 1 253 ? -8.262 -15.396 10.911 1.00 49.09 253 GLY A O 1
ATOM 1946 N N . GLU A 1 254 ? -6.380 -14.300 10.261 1.00 42.91 254 GLU A N 1
ATOM 1947 C CA . GLU A 1 254 ? -5.902 -13.433 11.355 1.00 42.91 254 GLU A CA 1
ATOM 1948 C C . GLU A 1 254 ? -4.398 -13.156 11.095 1.00 42.91 254 GLU A C 1
ATOM 1950 O O . GLU A 1 254 ? -3.586 -14.080 11.121 1.00 42.91 254 GLU A O 1
ATOM 1955 N N . PHE A 1 255 ? -4.030 -11.898 10.795 1.00 48.34 255 PHE A N 1
ATOM 1956 C CA . PHE A 1 255 ? -2.641 -11.407 10.670 1.00 48.34 255 PHE A CA 1
ATOM 1957 C C . PHE A 1 255 ? -2.522 -10.034 11.326 1.00 48.34 255 PHE A C 1
ATOM 1959 O O . PHE A 1 255 ? -3.300 -9.135 10.929 1.00 48.34 255 PHE A O 1
#

Sequence (255 aa):
MCLVSLSRQAAEERETKRGKQKMRTAFGINRMAASVLAVSLFLAPAAATAQQPVALPSGGLVNAPVKTYTDLRFDQVIRQAYDLSCGAAAVATLLKHGWDVPTDEKQVIDTIVAQADQEQQKKIAKSGFSMLELKEYGESRGFAVGGFRIDEVEKLQKLKVPAITLTNIRGYNHFVVIKGVRNGRVFVADPAFGNRVRSLEDFDEEWNGVVLVFVRRDLSASGFKLEAGAAPPTRELVVLLNPVLSNIRPLPGEF

pLDDT: mean 75.84, std 20.13, range [30.98, 97.5]

Solvent-accessible surface area (backbone atoms only — not comparable to full-atom values): 15052 Å² total; per-residue (Å²): 145,86,83,78,72,71,73,60,64,65,55,62,60,54,56,61,55,61,62,67,67,77,79,78,85,88,80,93,75,68,74,67,60,56,52,56,56,58,57,59,65,73,68,63,81,82,81,78,75,60,62,45,79,41,78,42,98,86,74,47,73,42,76,42,77,68,72,52,73,66,55,62,37,31,58,81,40,42,66,48,88,59,86,58,32,33,42,36,11,29,51,18,21,44,34,30,38,30,64,71,40,92,49,49,41,66,60,47,47,53,53,52,54,73,73,41,52,77,68,51,40,54,45,35,76,74,72,21,66,42,64,50,60,57,39,52,52,40,40,77,71,66,27,54,56,47,48,33,43,47,94,51,72,76,58,48,60,70,46,88,60,52,29,39,30,48,32,45,62,94,88,40,81,42,37,28,26,39,43,37,51,57,94,69,27,38,28,31,41,28,20,87,78,20,59,47,76,37,47,50,69,68,43,49,79,29,42,75,39,44,38,40,35,72,43,43,93,86,53,54,68,80,69,55,61,56,71,53,90,56,85,75,88,82,90,86,64,81,83,51,72,65,73,61,50,74,80,39,52,70,55,79,96,78,93

Radius of gyration: 30.05 Å; Cα contacts (8 Å, |Δi|>4): 349; chains: 1; bounding box: 34×89×91 Å

Foldseek 3Di:
DPDPPPVVVVVVVVVVVVVVPPPPDDDDDDPPVVVVVVVVVVPDDPDDQDWDFDADPVRDTDTDRDDDPVCVLAPLFAADDDPLLQLLRQLCSCCCQFVVHNGHSVNLVVVLCVVDDPVVVVCCVVRNDDPVSSCVSLVVVQWDKFKWFAPALVLQQVVLGKWWFWWQDPNRTGIWIFRGDDPQKTWIAGNHRGTDIDGSVVRVVGGPRMIMDTHHPPDQSQSTGSDSVDDDDDDDGRPPPPPSVVPIDTDDDDD

Mean predicted aligned error: 15.01 Å